Protein AF-0000000083705632 (afdb_homodimer)

pLDDT: mean 79.36, std 23.38, range [22.52, 98.19]

Nearest PDB structures (foldseek):
  7q4l-assembly1_A  TM=7.064E-01  e=1.873E-02  Homo sapiens
  5ypw-assembly3_E  TM=5.728E-01  e=3.433E-02  Escherichia coli O157:H7
  2wve-assembly1_A  TM=4.384E-01  e=4.643E-01  Helicobacter pylori 26695
  2wvb-assembly1_B  TM=4.406E-01  e=1.084E+00  Helicobacter pylori 26695
  2wvc-assembly1_B  TM=4.696E-01  e=1.560E+00  Helicobacter pylori 26695

Organism: NCBI:txid97028

Foldseek 3Di:
DVVVVVVQLFWKKKWKKWQAAQLADQVLVQVVLCVPQVFHWGKAWDHDDPPDGITMIMIIHRHVVSVVSSVCVCPPPFKFKAFPVLGTMDTDDIDTRPNPVCVVVDVPPPPDDPVPPDPPPSVNSDIDMDGPPDPSRVSNVVNNVVVVVVVVVVVVVVVVVVVVVD/DVVVVVVQLFWKKKWKKWQAAQLADQVLVQVVLCVVQVFHWGKAWDHDDPPDGITMMMIIHRHVVSVVSSVCVCPPPFKFKAFPVLGTMDTDDIDTRPNPVCVVCDVPPPDDDPVPPDPPPSVNSDIDMDGPPDPSRVSNVVNNVVVVVVVVVVVVVVVVVVVVVD

Solvent-accessible surface area (backbone atoms only — not comparable to full-atom values): 17890 Å² total; per-residue (Å²): 118,78,64,56,67,60,50,66,48,53,39,26,26,37,37,32,33,32,52,32,63,73,76,43,36,22,68,58,52,32,51,52,46,27,73,75,68,69,44,81,53,48,43,43,30,47,86,59,58,89,67,45,80,38,21,42,32,38,37,38,28,72,37,68,67,53,45,50,54,50,47,49,60,68,63,31,89,58,40,42,48,20,40,75,86,46,46,30,62,37,83,72,46,76,42,74,49,39,65,62,47,52,42,20,46,32,45,32,52,59,63,82,74,67,81,68,52,87,71,69,82,58,77,64,61,42,70,44,79,34,40,63,92,40,70,65,27,53,53,22,49,54,52,42,51,52,47,51,53,49,52,52,51,50,44,52,50,33,49,50,50,52,62,73,73,105,118,76,62,58,66,59,49,66,49,52,37,28,26,36,36,33,32,31,49,30,62,72,74,43,37,21,68,58,51,32,51,52,46,26,74,75,69,68,44,83,52,47,44,40,31,47,86,58,58,88,67,45,80,39,20,40,32,37,37,38,27,71,36,68,67,52,45,50,54,49,48,51,61,69,64,30,87,57,39,42,48,20,38,76,87,46,47,30,60,37,83,72,47,78,43,73,47,38,64,62,46,51,42,20,46,32,44,33,52,58,64,84,74,69,82,69,53,87,70,67,83,60,79,64,61,42,70,44,78,33,42,62,92,39,71,67,26,52,53,22,49,53,51,42,51,54,47,51,52,48,52,51,52,50,44,52,51,35,50,52,50,54,61,71,74,106

Structure (mmCIF, N/CA/C/O backbone):
data_AF-0000000083705632-model_v1
#
loop_
_entity.id
_entity.type
_entity.pdbx_description
1 polymer 'SAWADEE domain-containing protein'
#
loop_
_atom_site.group_PDB
_atom_site.id
_atom_site.type_symbol
_atom_site.label_atom_id
_atom_site.label_alt_id
_atom_site.label_comp_id
_atom_site.label_asym_id
_atom_site.label_entity_id
_atom_site.label_seq_id
_atom_site.pdbx_PDB_ins_code
_atom_site.Cartn_x
_atom_site.Cartn_y
_atom_site.Cartn_z
_atom_site.occupancy
_atom_site.B_iso_or_equiv
_atom_site.auth_seq_id
_atom_site.auth_comp_id
_atom_site.auth_asym_id
_atom_site.auth_atom_id
_atom_site.pdbx_PDB_model_num
ATOM 1 N N . MET A 1 1 ? 22.531 -11.188 25.141 1 22.52 1 MET A N 1
ATOM 2 C CA . MET A 1 1 ? 21.078 -11.211 25.125 1 22.52 1 MET A CA 1
ATOM 3 C C . MET A 1 1 ? 20.516 -9.969 24.453 1 22.52 1 MET A C 1
ATOM 5 O O . MET A 1 1 ? 19.453 -10.016 23.828 1 22.52 1 MET A O 1
ATOM 9 N N . GLU A 1 2 ? 20.984 -8.789 24.781 1 29.16 2 GLU A N 1
ATOM 10 C CA . GLU A 1 2 ? 20.75 -7.445 24.25 1 29.16 2 GLU A CA 1
ATOM 11 C C . GLU A 1 2 ? 21.047 -7.371 22.766 1 29.16 2 GLU A C 1
ATOM 13 O O . GLU A 1 2 ? 20.391 -6.6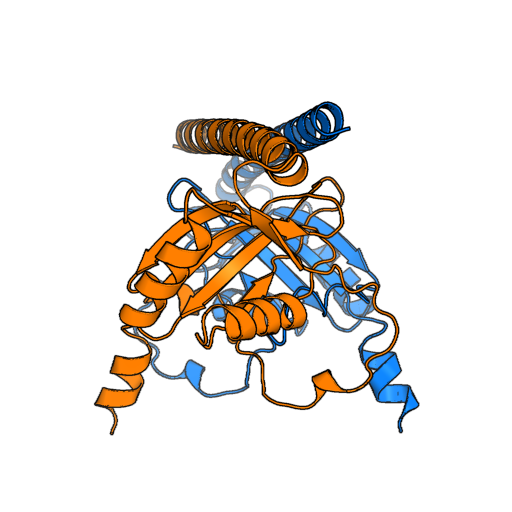21 22.031 1 29.16 2 GLU A O 1
ATOM 18 N N . ASP A 1 3 ? 22.078 -7.965 22.281 1 32.78 3 ASP A N 1
ATOM 19 C CA . ASP A 1 3 ? 22.719 -8.062 20.969 1 32.78 3 ASP A CA 1
ATOM 20 C C . ASP A 1 3 ? 21.828 -8.812 19.984 1 32.78 3 ASP A C 1
ATOM 22 O O . ASP A 1 3 ? 21.844 -8.516 18.781 1 32.78 3 ASP A O 1
ATOM 26 N N . MET A 1 4 ? 21.219 -9.945 20.375 1 30.48 4 MET A N 1
ATOM 27 C CA . MET A 1 4 ? 20.375 -10.812 19.562 1 30.48 4 MET A CA 1
ATOM 28 C C . MET A 1 4 ? 19.078 -10.102 19.156 1 30.48 4 MET A C 1
ATOM 30 O O . MET A 1 4 ? 18.469 -10.445 18.141 1 30.48 4 MET A O 1
ATOM 34 N N . GLU A 1 5 ? 18.375 -9.391 19.953 1 35.75 5 GLU A N 1
ATOM 35 C CA . GLU A 1 5 ? 17.172 -8.602 19.719 1 35.75 5 GLU A CA 1
ATOM 36 C C . GLU A 1 5 ? 17.406 -7.531 18.656 1 35.75 5 GLU A C 1
ATOM 38 O O . GLU A 1 5 ? 16.484 -7.164 17.922 1 35.75 5 GLU A O 1
ATOM 43 N N . LEU A 1 6 ? 18.547 -6.895 18.641 1 36.84 6 LEU A N 1
ATOM 44 C CA . LEU A 1 6 ? 19.188 -5.949 17.719 1 36.84 6 LEU A CA 1
ATOM 45 C C . LEU A 1 6 ? 19.484 -6.613 16.391 1 36.84 6 LEU A C 1
ATOM 47 O O . LEU A 1 6 ? 19.438 -5.965 15.336 1 36.84 6 LEU A O 1
ATOM 51 N N . GLU A 1 7 ? 20.031 -7.84 16.359 1 38.12 7 GLU A N 1
ATOM 52 C CA . GLU A 1 7 ? 20.375 -8.766 15.273 1 38.12 7 GLU A CA 1
ATOM 53 C C . GLU A 1 7 ? 19.141 -9.164 14.477 1 38.12 7 GLU A C 1
ATOM 55 O O . GLU A 1 7 ? 19.234 -9.453 13.281 1 38.12 7 GLU A O 1
ATOM 60 N N . GLY A 1 8 ? 18.047 -9.602 15.062 1 38.91 8 GLY A N 1
ATOM 61 C CA . GLY A 1 8 ? 16.766 -10.055 14.562 1 38.91 8 GLY A CA 1
ATOM 62 C C . GLY A 1 8 ? 16.094 -9.055 13.633 1 38.91 8 GLY A C 1
ATOM 63 O O . GLY A 1 8 ? 15.148 -9.398 12.922 1 38.91 8 GLY A O 1
ATOM 64 N N . LYS A 1 9 ? 16.234 -7.695 14.039 1 47.22 9 LYS A N 1
ATOM 65 C CA . LYS A 1 9 ? 15.852 -6.523 13.25 1 47.22 9 LYS A CA 1
ATOM 66 C C . LYS A 1 9 ? 16.625 -6.473 11.938 1 47.22 9 LYS A C 1
ATOM 68 O O . LYS A 1 9 ? 16.172 -5.887 10.953 1 47.22 9 LYS A O 1
ATOM 73 N N . ARG A 1 10 ? 18 -6.961 11.977 1 49.84 10 ARG A N 1
ATOM 74 C CA . ARG A 1 10 ? 19.016 -6.773 10.953 1 49.84 10 ARG A CA 1
ATOM 75 C C . ARG A 1 10 ? 18.734 -7.621 9.719 1 49.84 10 ARG A C 1
ATOM 77 O O . ARG A 1 10 ? 19.266 -7.363 8.641 1 49.84 10 ARG A O 1
ATOM 84 N N . ASN A 1 11 ? 17.922 -8.836 9.891 1 61.81 11 ASN A N 1
ATOM 85 C CA . ASN A 1 11 ? 17.953 -9.602 8.648 1 61.81 11 ASN A CA 1
ATOM 86 C C . ASN A 1 11 ? 16.562 -9.805 8.07 1 61.81 11 ASN A C 1
ATOM 88 O O . ASN A 1 11 ? 16.234 -10.875 7.559 1 61.81 11 ASN A O 1
ATOM 92 N N . VAL A 1 12 ? 15.68 -8.773 8.344 1 74.38 12 VAL A N 1
ATOM 93 C CA . VAL A 1 12 ? 14.352 -8.945 7.762 1 74.38 12 VAL A CA 1
ATOM 94 C C . VAL A 1 12 ? 14.398 -8.641 6.27 1 74.38 12 VAL A C 1
ATOM 96 O O . VAL A 1 12 ? 15.07 -7.691 5.848 1 74.38 12 VAL A O 1
ATOM 99 N N . CYS A 1 13 ? 13.875 -9.625 5.527 1 83.81 13 CYS A N 1
ATOM 100 C CA . CYS A 1 13 ? 13.734 -9.469 4.082 1 83.81 13 CYS A CA 1
ATOM 101 C C . CYS A 1 13 ? 12.281 -9.242 3.695 1 83.81 13 CYS A C 1
ATOM 103 O O . CYS A 1 13 ? 11.367 -9.664 4.414 1 83.81 13 CYS A O 1
ATOM 105 N N . MET A 1 14 ? 12.164 -8.508 2.635 1 88.19 14 MET A N 1
ATOM 106 C CA . MET A 1 14 ? 10.812 -8.227 2.168 1 88.19 14 MET A CA 1
ATOM 107 C C . MET A 1 14 ? 10.703 -8.422 0.66 1 88.19 14 MET A C 1
ATOM 109 O O . MET A 1 14 ? 11.602 -8.031 -0.088 1 88.19 14 MET A O 1
ATOM 113 N N . ILE A 1 15 ? 9.656 -9.078 0.228 1 92.94 15 ILE A N 1
ATOM 114 C CA . ILE A 1 15 ? 9.281 -9.141 -1.181 1 92.94 15 ILE A CA 1
ATOM 115 C C . ILE A 1 15 ? 7.98 -8.375 -1.409 1 92.94 15 ILE A C 1
ATOM 117 O O . ILE A 1 15 ? 6.945 -8.711 -0.826 1 92.94 15 ILE A O 1
ATOM 121 N N . LEU A 1 16 ? 8.094 -7.363 -2.188 1 93.06 16 LEU A N 1
ATOM 122 C CA . LEU A 1 16 ? 6.883 -6.648 -2.584 1 93.06 16 LEU A CA 1
ATOM 123 C C . LEU A 1 16 ? 6.207 -7.336 -3.766 1 93.06 16 LEU A C 1
ATOM 125 O O . LEU A 1 16 ? 6.848 -7.609 -4.781 1 93.06 16 LEU A O 1
ATOM 129 N N . ILE A 1 17 ? 4.949 -7.625 -3.557 1 95.31 17 ILE A N 1
ATOM 130 C CA . ILE A 1 17 ? 4.16 -8.312 -4.578 1 95.31 17 ILE A CA 1
ATOM 131 C C . ILE A 1 17 ? 3.066 -7.383 -5.094 1 95.31 17 ILE A C 1
ATOM 133 O O . ILE A 1 17 ? 2.463 -6.633 -4.32 1 95.31 17 ILE A O 1
ATOM 137 N N . GLY A 1 18 ? 2.844 -7.445 -6.355 1 95.38 18 GLY A N 1
ATOM 138 C CA . GLY A 1 18 ? 1.781 -6.68 -6.988 1 95.38 18 GLY A CA 1
ATOM 139 C C . GLY A 1 18 ? 0.735 -7.551 -7.656 1 95.38 18 GLY A C 1
ATOM 140 O O . GLY A 1 18 ? 0.855 -8.773 -7.668 1 95.38 18 GLY A O 1
ATOM 141 N N . ASN A 1 19 ? -0.298 -6.883 -8.078 1 96.56 19 ASN A N 1
ATOM 142 C CA . ASN A 1 19 ? -1.379 -7.465 -8.859 1 96.56 19 ASN A CA 1
ATOM 143 C C . ASN A 1 19 ? -2.184 -8.477 -8.047 1 96.56 19 ASN A C 1
ATOM 145 O O . ASN A 1 19 ? -2.621 -9.5 -8.578 1 96.56 19 ASN A O 1
ATOM 149 N N . LEU A 1 20 ? -2.348 -8.227 -6.848 1 93.81 20 LEU A N 1
ATOM 150 C CA . LEU A 1 20 ? -3.135 -9.078 -5.969 1 93.81 20 LEU A CA 1
ATOM 151 C C . LEU A 1 20 ? -4.621 -8.75 -6.078 1 93.81 20 LEU A C 1
ATOM 153 O O . LEU A 1 20 ? -4.992 -7.586 -6.211 1 93.81 20 LEU A O 1
ATOM 157 N N . ASP A 1 21 ? -5.359 -9.812 -5.961 1 91.06 21 ASP A N 1
ATOM 158 C CA . ASP A 1 21 ? -6.789 -9.562 -5.82 1 91.06 21 ASP A CA 1
ATOM 159 C C . ASP A 1 21 ? -7.082 -8.742 -4.574 1 91.06 21 ASP A C 1
ATOM 161 O O . ASP A 1 21 ? -6.512 -8.984 -3.51 1 91.06 21 ASP A O 1
ATOM 165 N N . LYS A 1 22 ? -8 -7.844 -4.691 1 85.38 22 LYS A N 1
ATOM 166 C CA . LYS A 1 22 ? -8.32 -6.934 -3.596 1 85.38 22 LYS A CA 1
ATOM 167 C C . LYS A 1 22 ? -8.961 -7.684 -2.428 1 85.38 22 LYS A C 1
ATOM 169 O O . LYS A 1 22 ? -8.914 -7.223 -1.286 1 85.38 22 LYS A O 1
ATOM 174 N N . GLU A 1 23 ? -9.531 -8.836 -2.691 1 80.75 23 GLU A N 1
ATOM 175 C CA . GLU A 1 23 ? -10.258 -9.594 -1.678 1 80.75 23 GLU A CA 1
ATOM 176 C C . GLU A 1 23 ? -9.359 -10.633 -1.017 1 80.75 23 GLU A C 1
ATOM 178 O O . GLU A 1 23 ? -9.789 -11.352 -0.116 1 80.75 23 GLU A O 1
ATOM 183 N N . LEU A 1 24 ? -8.133 -10.688 -1.479 1 86.81 24 LEU A N 1
ATOM 184 C CA . LEU A 1 24 ? -7.227 -11.68 -0.917 1 86.81 24 LEU A CA 1
ATOM 185 C C . LEU A 1 24 ? -6.969 -11.406 0.562 1 86.81 24 LEU A C 1
ATOM 187 O O . LEU A 1 24 ? -6.703 -10.266 0.949 1 86.81 24 LEU A O 1
ATOM 191 N N . CYS A 1 25 ? -7.027 -12.398 1.306 1 83.5 25 CYS A N 1
ATOM 192 C CA . CYS A 1 25 ? -6.719 -12.297 2.727 1 83.5 25 CYS A CA 1
ATOM 193 C C . CYS A 1 25 ? -5.277 -12.711 3.004 1 83.5 25 CYS A C 1
ATOM 195 O O . CYS A 1 25 ? -4.785 -13.68 2.42 1 83.5 25 CYS A O 1
ATOM 197 N N . SER A 1 26 ? -4.695 -12.109 3.98 1 85.5 26 SER A N 1
ATOM 198 C CA . SER A 1 26 ? -3.311 -12.406 4.344 1 85.5 26 SER A CA 1
ATOM 199 C C . SER A 1 26 ? -3.162 -13.852 4.82 1 85.5 26 SER A C 1
ATOM 201 O O . SER A 1 26 ? -2.176 -14.516 4.496 1 85.5 26 SER A O 1
ATOM 203 N N . SER A 1 27 ? -4.148 -14.281 5.598 1 83.94 27 SER A N 1
ATOM 204 C CA . SER A 1 27 ? -4.07 -15.641 6.129 1 83.94 27 SER A CA 1
ATOM 205 C C . SER A 1 27 ? -4.047 -16.672 5.004 1 83.94 27 SER A C 1
ATOM 207 O O . SER A 1 27 ? -3.311 -17.656 5.074 1 83.94 27 SER A O 1
ATOM 209 N N . THR A 1 28 ? -4.84 -16.422 3.99 1 87.62 28 THR A N 1
ATOM 210 C CA . THR A 1 28 ? -4.863 -17.312 2.834 1 87.62 28 THR A CA 1
ATOM 211 C C . THR A 1 28 ? -3.506 -17.344 2.143 1 87.62 28 THR A C 1
ATOM 213 O O . THR A 1 28 ? -3.012 -18.406 1.774 1 87.62 28 THR A O 1
ATOM 216 N N . ALA A 1 29 ? -2.932 -16.234 1.965 1 91.81 29 ALA A N 1
ATOM 217 C CA . ALA A 1 29 ? -1.623 -16.141 1.325 1 91.81 29 ALA A CA 1
ATOM 218 C C . ALA A 1 29 ? -0.555 -16.859 2.143 1 91.81 29 ALA A C 1
ATOM 220 O O . ALA A 1 29 ? 0.263 -17.594 1.592 1 91.81 29 ALA A O 1
ATOM 221 N N . VAL A 1 30 ? -0.6 -16.609 3.424 1 90.44 30 VAL A N 1
ATOM 222 C CA . VAL A 1 30 ? 0.377 -17.234 4.316 1 90.44 30 VAL A CA 1
ATOM 223 C C . VAL A 1 30 ? 0.274 -18.75 4.23 1 90.44 30 VAL A C 1
ATOM 225 O O . VAL A 1 30 ? 1.283 -19.438 4.051 1 90.44 30 VAL A O 1
ATOM 228 N N . GLU A 1 31 ? -0.886 -19.234 4.352 1 91.19 31 GLU A N 1
ATOM 229 C CA . GLU A 1 31 ? -1.109 -20.672 4.305 1 91.19 31 GLU A CA 1
ATOM 230 C C . GLU A 1 31 ? -0.667 -21.266 2.965 1 91.19 31 GLU A C 1
ATOM 232 O O . GLU A 1 31 ? -0.01 -22.312 2.922 1 91.19 31 GLU A O 1
ATOM 237 N N . PHE A 1 32 ? -1.021 -20.641 1.949 1 94.75 32 PHE A N 1
ATOM 238 C CA . PHE A 1 32 ? -0.684 -21.109 0.607 1 94.75 32 PHE A CA 1
ATOM 239 C C . PHE A 1 32 ? 0.827 -21.203 0.436 1 94.75 32 PHE A C 1
ATOM 241 O O . PHE A 1 32 ? 1.331 -22.219 -0.051 1 94.75 32 PHE A O 1
ATOM 248 N N . LEU A 1 33 ? 1.523 -20.156 0.78 1 96.19 33 LEU A N 1
ATOM 249 C CA . LEU A 1 33 ? 2.975 -20.125 0.639 1 96.19 33 LEU A CA 1
ATOM 250 C C . LEU A 1 33 ? 3.627 -21.188 1.509 1 96.19 33 LEU A C 1
ATOM 252 O O . LEU A 1 33 ? 4.551 -21.875 1.068 1 96.19 33 LEU A O 1
ATOM 256 N N . CYS A 1 34 ? 3.146 -21.312 2.689 1 95.5 34 CYS A N 1
ATOM 257 C CA . CYS A 1 34 ? 3.697 -22.328 3.588 1 95.5 34 CYS A CA 1
ATOM 258 C C . CYS A 1 34 ? 3.49 -23.719 3.027 1 95.5 34 CYS A C 1
ATOM 260 O O . CYS A 1 34 ? 4.402 -24.547 3.057 1 95.5 34 CYS A O 1
ATOM 262 N N . GLN A 1 35 ? 2.334 -23.969 2.543 1 95.38 35 GLN A N 1
ATOM 263 C CA . GLN A 1 35 ? 1.99 -25.281 2.002 1 95.38 35 GLN A CA 1
ATOM 264 C C . GLN A 1 35 ? 2.896 -25.641 0.828 1 95.38 35 GLN A C 1
ATOM 266 O O . GLN A 1 35 ? 3.295 -26.797 0.68 1 95.38 35 GLN A O 1
ATOM 271 N N . HIS A 1 36 ? 3.283 -24.734 0.027 1 96.19 36 HIS A N 1
ATOM 272 C CA . HIS A 1 36 ? 3.951 -25.031 -1.233 1 96.19 36 HIS A CA 1
ATOM 273 C C . HIS A 1 36 ? 5.461 -24.859 -1.114 1 96.19 36 HIS A C 1
ATOM 275 O O . HIS A 1 36 ? 6.215 -25.375 -1.949 1 96.19 36 HIS A O 1
ATOM 281 N N . THR A 1 37 ? 5.914 -24.078 -0.149 1 96.75 37 THR A N 1
ATOM 282 C CA . THR A 1 37 ? 7.348 -23.812 -0.099 1 96.75 37 THR A CA 1
ATOM 283 C C . THR A 1 37 ? 7.926 -24.219 1.254 1 96.75 37 THR A C 1
ATOM 285 O O . THR A 1 37 ? 9.148 -24.234 1.432 1 96.75 37 THR A O 1
ATOM 288 N N . LEU A 1 38 ? 7.07 -24.375 2.295 1 95.06 38 LEU A N 1
ATOM 289 C CA . LEU A 1 38 ? 7.434 -24.688 3.674 1 95.06 38 LEU A CA 1
ATOM 290 C C . LEU A 1 38 ? 8.133 -23.5 4.332 1 95.06 38 LEU A C 1
ATOM 292 O O . LEU A 1 38 ? 8.812 -23.672 5.348 1 95.06 38 LEU A O 1
ATOM 296 N N . VAL A 1 39 ? 8.047 -22.391 3.693 1 95 39 VAL A N 1
ATOM 297 C CA . VAL A 1 39 ? 8.594 -21.156 4.25 1 95 39 VAL A CA 1
ATOM 298 C C . VAL A 1 39 ? 7.547 -20.469 5.117 1 95 39 VAL A C 1
ATOM 300 O O . VAL A 1 39 ? 6.402 -20.297 4.695 1 95 39 VAL A O 1
ATOM 303 N N . LYS A 1 40 ? 7.918 -20.203 6.297 1 89.44 40 LYS A N 1
ATOM 304 C CA . LYS A 1 40 ? 7.066 -19.391 7.164 1 89.44 40 LYS A CA 1
ATOM 305 C C . LYS A 1 40 ? 7.289 -17.891 6.914 1 89.44 40 LYS A C 1
ATOM 307 O O . LYS A 1 40 ? 8.398 -17.391 7.09 1 89.44 40 LYS A O 1
ATOM 312 N N . ALA A 1 41 ? 6.273 -17.281 6.441 1 88.31 41 ALA A N 1
ATOM 313 C CA . ALA A 1 41 ? 6.355 -15.859 6.117 1 88.31 41 ALA A CA 1
ATOM 314 C C . ALA A 1 41 ? 5.16 -15.094 6.672 1 88.31 41 ALA A C 1
ATOM 316 O O . ALA A 1 41 ? 4.129 -15.688 6.996 1 88.31 41 ALA A O 1
ATOM 317 N N . SER A 1 42 ? 5.355 -13.859 6.895 1 84.56 42 SER A N 1
ATOM 318 C CA . SER A 1 42 ? 4.246 -12.938 7.129 1 84.56 42 SER A CA 1
ATOM 319 C C . SER A 1 42 ? 3.861 -12.195 5.852 1 84.56 42 SER A C 1
ATOM 321 O O . SER A 1 42 ? 4.73 -11.805 5.07 1 84.56 42 SER A O 1
ATOM 323 N N . VAL A 1 43 ? 2.584 -12.109 5.676 1 86.88 43 VAL A N 1
ATOM 324 C CA . VAL A 1 43 ? 2.107 -11.43 4.477 1 86.88 43 VAL A CA 1
ATOM 325 C C . VAL A 1 43 ? 1.231 -10.242 4.871 1 86.88 43 VAL A C 1
ATOM 327 O O . VAL A 1 43 ? 0.324 -10.383 5.695 1 86.88 43 VAL A O 1
ATOM 330 N N . PHE A 1 44 ? 1.55 -9.094 4.227 1 83.5 44 PHE A N 1
ATOM 331 C CA . PHE A 1 44 ? 0.764 -7.875 4.406 1 83.5 44 PHE A CA 1
ATOM 332 C C . PHE A 1 44 ? 0.113 -7.453 3.094 1 83.5 44 PHE A C 1
ATOM 334 O O . PHE A 1 44 ? 0.804 -7.211 2.102 1 83.5 44 PHE A O 1
ATOM 341 N N . ILE A 1 45 ? -1.167 -7.445 3.188 1 87.25 45 ILE A N 1
ATOM 342 C CA . ILE A 1 45 ? -1.896 -6.941 2.029 1 87.25 45 ILE A CA 1
ATOM 343 C C . ILE A 1 45 ? -2.285 -5.484 2.258 1 87.25 45 ILE A C 1
ATOM 345 O O . ILE A 1 45 ? -2.914 -5.152 3.268 1 87.25 45 ILE A O 1
ATOM 349 N N . PHE A 1 46 ? -1.952 -4.656 1.338 1 85 46 PHE A N 1
ATOM 350 C CA . PHE A 1 46 ? -2.184 -3.227 1.514 1 85 46 PHE A CA 1
ATOM 351 C C . PHE A 1 46 ? -3.617 -2.861 1.146 1 85 46 PHE A C 1
ATOM 353 O O . PHE A 1 46 ? -4.172 -3.389 0.179 1 85 46 PHE A O 1
ATOM 360 N N . PRO A 1 47 ? -4.164 -1.954 1.918 1 82.88 47 PRO A N 1
ATOM 361 C CA . PRO A 1 47 ? -5.465 -1.431 1.497 1 82.88 47 PRO A CA 1
ATOM 362 C C . PRO A 1 47 ? -5.422 -0.775 0.118 1 82.88 47 PRO A C 1
ATOM 364 O O . PRO A 1 47 ? -4.422 -0.141 -0.235 1 82.88 47 PRO A O 1
ATOM 367 N N . SER A 1 48 ? -6.473 -1.042 -0.604 1 83.12 48 SER A N 1
ATOM 368 C CA . SER A 1 48 ? -6.562 -0.486 -1.951 1 83.12 48 SER A CA 1
ATOM 369 C C . SER A 1 48 ? -7.66 0.57 -2.043 1 83.12 48 SER A C 1
ATOM 371 O O . SER A 1 48 ? -8.609 0.553 -1.259 1 83.12 48 SER A O 1
ATOM 373 N N . LEU A 1 49 ? -7.406 1.462 -2.977 1 87.75 49 LEU A N 1
ATOM 374 C CA . LEU A 1 49 ? -8.453 2.436 -3.281 1 87.75 49 LEU A CA 1
ATOM 375 C C . LEU A 1 49 ? -9.609 1.777 -4.023 1 87.75 49 LEU A C 1
ATOM 377 O O . LEU A 1 49 ? -9.43 0.746 -4.676 1 87.75 49 LEU A O 1
ATOM 381 N N . SER A 1 50 ? -10.727 2.396 -3.904 1 85.62 50 SER A N 1
ATOM 382 C CA . SER A 1 50 ? -11.914 1.892 -4.594 1 85.62 50 SER A CA 1
ATOM 383 C C . SER A 1 50 ? -11.703 1.86 -6.105 1 85.62 50 SER A C 1
ATOM 385 O O . SER A 1 50 ? -12.234 0.988 -6.793 1 85.62 50 SER A O 1
ATOM 387 N N . SER A 1 51 ? -10.867 2.822 -6.621 1 87.06 51 SER A N 1
ATOM 388 C CA . SER A 1 51 ? -10.648 2.926 -8.062 1 87.06 51 SER A CA 1
ATOM 389 C C . SER A 1 51 ? -9.617 1.913 -8.539 1 87.06 51 SER A C 1
ATOM 391 O O . SER A 1 51 ? -9.445 1.712 -9.742 1 87.06 51 SER A O 1
ATOM 393 N N . GLU A 1 52 ? -8.945 1.312 -7.621 1 91.12 52 GLU A N 1
ATOM 394 C CA . GLU A 1 52 ? -7.906 0.359 -7.996 1 91.12 52 GLU A CA 1
ATOM 395 C C . GLU A 1 52 ? -8.492 -1.024 -8.266 1 91.12 52 GLU A C 1
ATOM 397 O O . GLU A 1 52 ? -9.477 -1.419 -7.633 1 91.12 52 GLU A O 1
ATOM 402 N N . THR A 1 53 ? -7.875 -1.752 -9.211 1 88 53 THR A N 1
ATOM 403 C CA . THR A 1 53 ? -8.398 -3.053 -9.609 1 88 53 THR A CA 1
ATOM 404 C C . THR A 1 53 ? -7.633 -4.18 -8.922 1 88 53 THR A C 1
ATOM 406 O O . THR A 1 53 ? -8.078 -5.328 -8.914 1 88 53 THR A O 1
ATOM 409 N N . PHE A 1 54 ? -6.598 -3.904 -8.414 1 92.25 54 PHE A N 1
ATOM 410 C CA . PHE A 1 54 ? -5.75 -4.836 -7.672 1 92.25 54 PHE A CA 1
ATOM 411 C C . PHE A 1 54 ? -5.082 -4.137 -6.492 1 92.25 54 PHE A C 1
ATOM 413 O O . PHE A 1 54 ? -5.219 -2.926 -6.324 1 92.25 54 PHE A O 1
ATOM 420 N N . THR A 1 55 ? -4.43 -4.875 -5.684 1 91.06 55 THR A N 1
ATOM 421 C CA . THR A 1 55 ? -3.648 -4.285 -4.602 1 91.06 55 THR A CA 1
ATOM 422 C C . THR A 1 55 ? -2.248 -4.887 -4.551 1 91.06 55 THR A C 1
ATOM 424 O O . THR A 1 55 ? -1.904 -5.742 -5.371 1 91.06 55 THR A O 1
ATOM 427 N N . ARG A 1 56 ? -1.443 -4.32 -3.668 1 92 56 ARG A N 1
ATOM 428 C CA . ARG A 1 56 ? -0.085 -4.797 -3.43 1 92 56 ARG A CA 1
ATOM 429 C C . ARG A 1 56 ? 0.044 -5.406 -2.037 1 92 56 ARG A C 1
ATOM 431 O O . ARG A 1 56 ? -0.837 -5.23 -1.193 1 92 56 ARG A O 1
ATOM 438 N N . GLY A 1 57 ? 1.037 -6.137 -1.899 1 89.44 57 GLY A N 1
ATOM 439 C CA . GLY A 1 57 ? 1.37 -6.688 -0.595 1 89.44 57 GLY A CA 1
ATOM 440 C C . GLY A 1 57 ? 2.861 -6.879 -0.39 1 89.44 57 GLY A C 1
ATOM 441 O O . GLY A 1 57 ? 3.656 -6.598 -1.29 1 89.44 57 GLY A O 1
ATOM 442 N N . ALA A 1 58 ? 3.15 -7.191 0.799 1 88.69 58 ALA A N 1
ATOM 443 C CA . ALA A 1 58 ? 4.531 -7.477 1.186 1 88.69 58 ALA A CA 1
ATOM 444 C C . ALA A 1 58 ? 4.629 -8.82 1.898 1 88.69 58 ALA A C 1
ATOM 446 O O . ALA A 1 58 ? 3.807 -9.141 2.758 1 88.69 58 ALA A O 1
ATOM 447 N N . ILE A 1 59 ? 5.582 -9.539 1.505 1 90.62 59 ILE A N 1
ATOM 448 C CA . ILE A 1 59 ? 5.934 -10.773 2.191 1 90.62 59 ILE A CA 1
ATOM 449 C C . ILE A 1 59 ? 7.203 -10.562 3.018 1 90.62 59 ILE A C 1
ATOM 451 O O . ILE A 1 59 ? 8.25 -10.211 2.475 1 90.62 59 ILE A O 1
ATOM 455 N N . MET A 1 60 ? 7.043 -10.758 4.27 1 86.69 60 MET A N 1
ATOM 456 C CA . MET A 1 60 ? 8.172 -10.578 5.172 1 86.69 60 MET A CA 1
ATOM 457 C C . MET A 1 60 ? 8.797 -11.922 5.539 1 86.69 60 MET A C 1
ATOM 459 O O . MET A 1 60 ? 8.086 -12.859 5.91 1 86.69 60 MET A O 1
ATOM 463 N N . LEU A 1 61 ? 10.094 -11.883 5.43 1 86.5 61 LEU A N 1
ATOM 464 C CA . LEU A 1 61 ? 10.859 -13.094 5.719 1 86.5 61 LEU A CA 1
ATOM 465 C C . LEU A 1 61 ? 11.977 -12.797 6.723 1 86.5 61 LEU A C 1
ATOM 467 O O . LEU A 1 61 ? 12.43 -11.656 6.836 1 86.5 61 LEU A O 1
ATOM 471 N N . HIS A 1 62 ? 12.422 -13.844 7.414 1 82.31 62 HIS A N 1
ATOM 472 C CA . HIS A 1 62 ? 13.352 -13.609 8.516 1 82.31 62 HIS A CA 1
ATOM 473 C C . HIS A 1 62 ? 14.773 -14.039 8.141 1 82.31 62 HIS A C 1
ATOM 475 O O . HIS A 1 62 ? 15.727 -13.703 8.844 1 82.31 62 HIS A O 1
ATOM 481 N N . THR A 1 63 ? 14.914 -14.773 7.102 1 84.88 63 THR A N 1
ATOM 482 C CA . THR A 1 63 ? 16.25 -15.18 6.688 1 84.88 63 THR A CA 1
ATOM 483 C C . THR A 1 63 ? 16.438 -14.977 5.188 1 84.88 63 THR A C 1
ATOM 485 O O . THR A 1 63 ? 15.477 -15.039 4.422 1 84.88 63 THR A O 1
ATOM 488 N N . GLU A 1 64 ? 17.656 -14.781 4.836 1 87.38 64 GLU A N 1
ATOM 489 C CA . GLU A 1 64 ? 18 -14.664 3.422 1 87.38 64 GLU A CA 1
ATOM 490 C C . GLU A 1 64 ? 17.75 -15.977 2.688 1 87.38 64 GLU A C 1
ATOM 492 O O . GLU A 1 64 ? 17.406 -15.984 1.503 1 87.38 64 GLU A O 1
ATOM 497 N N . LYS A 1 65 ? 17.953 -17.016 3.396 1 91.38 65 LYS A N 1
ATOM 498 C CA . LYS A 1 65 ? 17.672 -18.328 2.801 1 91.38 65 LYS A CA 1
ATOM 499 C C . LYS A 1 65 ? 16.203 -18.453 2.393 1 91.38 65 LYS A C 1
ATOM 501 O O . LYS A 1 65 ? 15.898 -18.922 1.296 1 91.38 65 LYS A O 1
ATOM 506 N N . ASP A 1 66 ? 15.344 -18.062 3.297 1 92.81 66 ASP A N 1
ATOM 507 C CA . ASP A 1 66 ? 13.922 -18.078 2.982 1 92.81 66 ASP A CA 1
ATOM 508 C C . ASP A 1 66 ? 13.602 -17.141 1.827 1 92.81 66 ASP A C 1
ATOM 510 O O . ASP A 1 66 ? 12.734 -17.422 1.002 1 92.81 66 ASP A O 1
ATOM 514 N N . LEU A 1 67 ? 14.273 -16.031 1.851 1 93.5 67 LEU A N 1
ATOM 515 C CA . LEU A 1 67 ? 14.094 -15.086 0.759 1 93.5 67 LEU A CA 1
ATOM 516 C C . LEU A 1 67 ? 14.43 -15.727 -0.582 1 93.5 67 LEU A C 1
ATOM 518 O O . LEU A 1 67 ? 13.688 -15.578 -1.553 1 93.5 67 LEU A O 1
ATOM 522 N N . GLU A 1 68 ? 15.508 -16.359 -0.622 1 94.12 68 GLU A N 1
ATOM 523 C CA . GLU A 1 68 ? 15.93 -17.016 -1.853 1 94.12 68 GLU A CA 1
ATOM 524 C C . GLU A 1 68 ? 14.945 -18.109 -2.26 1 94.12 68 GLU A C 1
ATOM 526 O O . GLU A 1 68 ? 14.516 -18.172 -3.414 1 94.12 68 GLU A O 1
ATOM 531 N N . LYS A 1 69 ? 14.609 -18.938 -1.338 1 95.69 69 LYS A N 1
ATOM 532 C CA . LYS A 1 69 ? 13.688 -20.047 -1.608 1 95.69 69 LYS A CA 1
ATOM 533 C C . LYS A 1 69 ? 12.352 -19.531 -2.125 1 95.69 69 LYS A C 1
ATOM 535 O O . LYS A 1 69 ? 11.836 -20.016 -3.135 1 95.69 69 LYS A O 1
ATOM 540 N N . LEU A 1 70 ? 11.812 -18.594 -1.44 1 97 70 LEU A N 1
ATOM 541 C CA . LEU A 1 70 ? 10.523 -18.047 -1.847 1 97 70 LEU A CA 1
ATOM 542 C C . LEU A 1 70 ? 10.656 -17.266 -3.154 1 97 70 LEU A C 1
ATOM 544 O O . LEU A 1 70 ? 9.773 -17.344 -4.012 1 97 70 LEU A O 1
ATOM 548 N N . GLY A 1 71 ? 11.688 -16.531 -3.266 1 96.38 71 GLY A N 1
ATOM 549 C CA . GLY A 1 71 ? 11.938 -15.828 -4.512 1 96.38 71 GLY A CA 1
ATOM 550 C C . GLY A 1 71 ? 11.961 -16.75 -5.719 1 96.38 71 GLY A C 1
ATOM 551 O O . GLY A 1 71 ? 11.328 -16.453 -6.738 1 96.38 71 GLY A O 1
ATOM 552 N N . ASP A 1 72 ? 12.672 -17.812 -5.551 1 96.06 72 ASP A N 1
ATOM 553 C CA . ASP A 1 72 ? 12.742 -18.797 -6.629 1 96.06 72 ASP A CA 1
ATOM 554 C C . ASP A 1 72 ? 11.359 -19.359 -6.957 1 96.06 72 ASP A C 1
ATOM 556 O O . ASP A 1 72 ? 11.031 -19.562 -8.125 1 96.06 72 ASP A O 1
ATOM 560 N N . PHE A 1 73 ? 10.648 -19.656 -5.953 1 97.94 73 PHE A N 1
ATOM 561 C CA . PHE A 1 73 ? 9.305 -20.203 -6.137 1 97.94 73 PHE A CA 1
ATOM 562 C C . PHE A 1 73 ? 8.414 -19.203 -6.867 1 97.94 73 PHE A C 1
ATOM 564 O O . PHE A 1 73 ? 7.715 -19.562 -7.816 1 97.94 73 PHE A O 1
ATOM 571 N N . LEU A 1 74 ? 8.422 -17.922 -6.445 1 97.88 74 LEU A N 1
ATOM 572 C CA . LEU A 1 74 ? 7.539 -16.891 -6.969 1 97.88 74 LEU A CA 1
ATOM 573 C C . LEU A 1 74 ? 7.934 -16.516 -8.391 1 97.88 74 LEU A C 1
ATOM 575 O O . LEU A 1 74 ? 7.082 -16.109 -9.188 1 97.88 74 LEU A O 1
ATOM 579 N N . GLU A 1 75 ? 9.141 -16.656 -8.719 1 97.06 75 GLU A N 1
ATOM 580 C CA . GLU A 1 75 ? 9.625 -16.203 -10.016 1 97.06 75 GLU A CA 1
ATOM 581 C C . GLU A 1 75 ? 9.969 -17.375 -10.938 1 97.06 75 GLU A C 1
ATOM 583 O O . GLU A 1 75 ? 10.664 -17.203 -11.938 1 97.06 75 GLU A O 1
ATOM 588 N N . ASN A 1 76 ? 9.555 -18.5 -10.539 1 96.94 76 ASN A N 1
ATOM 589 C CA . ASN A 1 76 ? 9.758 -19.688 -11.375 1 96.94 76 ASN A CA 1
ATOM 590 C C . ASN A 1 76 ? 9.078 -19.531 -12.734 1 96.94 76 ASN A C 1
ATOM 592 O O . ASN A 1 76 ? 7.871 -19.266 -12.805 1 96.94 76 ASN A O 1
ATOM 596 N N . PRO A 1 77 ? 9.781 -19.672 -13.82 1 95.75 77 PRO A N 1
ATOM 597 C CA . PRO A 1 77 ? 9.203 -19.469 -15.148 1 95.75 77 PRO A CA 1
ATOM 598 C C . PRO A 1 77 ? 8.211 -20.562 -15.539 1 95.75 77 PRO A C 1
ATOM 600 O O . PRO A 1 77 ? 7.461 -20.391 -16.516 1 95.75 77 PRO A O 1
ATOM 603 N N . ASN A 1 78 ? 8.211 -21.656 -14.789 1 97.38 78 ASN A N 1
ATOM 604 C CA . ASN A 1 78 ? 7.387 -22.797 -15.172 1 97.38 78 ASN A CA 1
ATOM 605 C C . ASN A 1 78 ? 6.016 -22.734 -14.508 1 97.38 78 ASN A C 1
ATOM 607 O O . ASN A 1 78 ? 5.141 -23.562 -14.797 1 97.38 78 ASN A O 1
ATOM 611 N N . HIS A 1 79 ? 5.887 -21.812 -13.562 1 98.06 79 HIS A N 1
ATOM 612 C CA . HIS A 1 79 ? 4.566 -21.703 -12.953 1 98.06 79 HIS A CA 1
ATOM 613 C C . HIS A 1 79 ? 4.312 -20.297 -12.438 1 98.06 79 HIS A C 1
ATOM 615 O O . HIS A 1 79 ? 5.238 -19.484 -12.352 1 98.06 79 HIS A O 1
ATOM 621 N N . MET A 1 80 ? 3.09 -20.016 -12.172 1 98.19 80 MET A N 1
ATOM 622 C CA . MET A 1 80 ? 2.645 -18.75 -11.578 1 98.19 80 MET A CA 1
ATOM 623 C C . MET A 1 80 ? 1.578 -19 -10.516 1 98.19 80 MET A C 1
ATOM 625 O O . MET A 1 80 ? 0.825 -19.984 -10.602 1 98.19 80 MET A O 1
ATOM 629 N N . ILE A 1 81 ? 1.591 -18.172 -9.508 1 98.06 81 ILE A N 1
ATOM 630 C CA . ILE A 1 81 ? 0.487 -18.172 -8.555 1 98.06 81 ILE A CA 1
ATOM 631 C C . ILE A 1 81 ? -0.631 -17.266 -9.07 1 98.06 81 ILE A C 1
ATOM 633 O O . ILE A 1 81 ? -0.393 -16.094 -9.414 1 98.06 81 ILE A O 1
ATOM 637 N N . THR A 1 82 ? -1.875 -17.766 -9.141 1 97.19 82 THR A N 1
ATOM 638 C CA . THR A 1 82 ? -3.014 -16.969 -9.586 1 97.19 82 THR A CA 1
ATOM 639 C C . THR A 1 82 ? -4.164 -17.062 -8.586 1 97.19 82 THR A C 1
ATOM 641 O O . THR A 1 82 ? -4.25 -18.031 -7.82 1 97.19 82 THR A O 1
ATOM 644 N N . SER A 1 83 ? -4.938 -16.016 -8.523 1 93.56 83 SER A N 1
ATOM 645 C CA . SER A 1 83 ? -6.223 -16.094 -7.828 1 93.56 83 SER A CA 1
ATOM 646 C C . SER A 1 83 ? -7.227 -16.922 -8.625 1 93.56 83 SER A C 1
ATOM 648 O O . SER A 1 83 ? -6.93 -17.375 -9.727 1 93.56 83 SER A O 1
ATOM 650 N N . SER A 1 84 ? -8.391 -17.125 -8.031 1 87.44 84 SER A N 1
ATOM 651 C CA . SER A 1 84 ? -9.445 -17.875 -8.695 1 87.44 84 SER A CA 1
ATOM 652 C C . SER A 1 84 ? -9.922 -17.172 -9.961 1 87.44 84 SER A C 1
ATOM 654 O O . SER A 1 84 ? -10.422 -17.812 -10.883 1 87.44 84 SER A O 1
ATOM 656 N N . THR A 1 85 ? -9.727 -15.891 -10.039 1 84.44 85 THR A N 1
ATOM 657 C CA . THR A 1 85 ? -10.141 -15.133 -11.211 1 84.44 85 THR A CA 1
ATOM 658 C C . THR A 1 85 ? -9.031 -15.109 -12.258 1 84.44 85 THR A C 1
ATOM 660 O O . THR A 1 85 ? -9.203 -14.547 -13.344 1 84.44 85 THR A O 1
ATOM 663 N N . GLY A 1 86 ? -7.898 -15.703 -11.945 1 91.81 86 GLY A N 1
ATOM 664 C CA . GLY A 1 86 ? -6.82 -15.828 -12.914 1 91.81 86 GLY A CA 1
ATOM 665 C C . GLY A 1 86 ? -5.801 -14.711 -12.812 1 91.81 86 GLY A C 1
ATOM 666 O O . GLY A 1 86 ? -4.934 -14.57 -13.68 1 91.81 86 GLY A O 1
ATOM 667 N N . ARG A 1 87 ? -5.926 -13.859 -11.852 1 95.19 87 ARG A N 1
ATOM 668 C CA . ARG A 1 87 ? -4.973 -12.773 -11.656 1 95.19 87 ARG A CA 1
ATOM 669 C C . ARG A 1 87 ? -3.666 -13.281 -11.07 1 95.19 87 ARG A C 1
ATOM 671 O O . ARG A 1 87 ? -3.645 -13.805 -9.945 1 95.19 87 ARG A O 1
ATOM 678 N N . PRO A 1 88 ? -2.5 -13.086 -11.828 1 97.69 88 PRO A N 1
ATOM 679 C CA . PRO A 1 88 ? -1.236 -13.648 -11.344 1 97.69 88 PRO A CA 1
ATOM 680 C C . PRO A 1 88 ? -0.522 -12.719 -10.359 1 97.69 88 PRO A C 1
ATOM 682 O O . PRO A 1 88 ? -0.56 -11.5 -10.523 1 97.69 88 PRO A O 1
ATOM 685 N N . TRP A 1 89 ? 0.137 -13.289 -9.375 1 98.12 89 TRP A N 1
ATOM 686 C CA . TRP A 1 89 ? 1.064 -12.531 -8.539 1 98.12 89 TRP A CA 1
ATOM 687 C C . TRP A 1 89 ? 2.279 -12.086 -9.344 1 98.12 89 TRP A C 1
ATOM 689 O O . TRP A 1 89 ? 2.773 -12.828 -10.195 1 98.12 89 TRP A O 1
ATOM 699 N N . VAL A 1 90 ? 2.705 -10.938 -9.055 1 98.06 90 VAL A N 1
ATOM 700 C CA . VAL A 1 90 ? 3.91 -10.438 -9.711 1 98.06 90 VAL A CA 1
ATOM 701 C C . VAL A 1 90 ? 4.871 -9.883 -8.656 1 98.06 90 VAL A C 1
ATOM 703 O O . VAL A 1 90 ? 4.5 -9.008 -7.863 1 98.06 90 VAL A O 1
ATOM 706 N N . VAL A 1 91 ? 6.086 -10.375 -8.602 1 96.81 91 VAL A N 1
ATOM 707 C CA . VAL A 1 91 ? 7.117 -9.805 -7.742 1 96.81 91 VAL A CA 1
ATOM 708 C C . VAL A 1 91 ? 7.547 -8.445 -8.281 1 96.81 91 VAL A C 1
ATOM 710 O O . VAL A 1 91 ? 8 -8.344 -9.422 1 96.81 91 VAL A O 1
ATOM 713 N N . ILE A 1 92 ? 7.375 -7.469 -7.477 1 94.44 92 ILE A N 1
ATOM 714 C CA . ILE A 1 92 ? 7.684 -6.113 -7.91 1 94.44 92 ILE A CA 1
ATOM 715 C C . ILE A 1 92 ? 9.086 -5.73 -7.449 1 94.44 92 ILE A C 1
ATOM 717 O O . ILE A 1 92 ? 9.844 -5.105 -8.195 1 94.44 92 ILE A O 1
ATOM 721 N N . GLU A 1 93 ? 9.422 -6.039 -6.215 1 91.94 93 GLU A N 1
ATOM 722 C CA . GLU A 1 93 ? 10.703 -5.648 -5.645 1 91.94 93 GLU A CA 1
ATOM 723 C C . GLU A 1 93 ? 11.094 -6.559 -4.48 1 91.94 93 GLU A C 1
ATOM 725 O O . GLU A 1 93 ? 10.234 -6.969 -3.697 1 91.94 93 GLU A O 1
ATOM 730 N N . LYS A 1 94 ? 12.336 -6.871 -4.434 1 87.5 94 LYS A N 1
ATOM 731 C CA . LYS A 1 94 ? 12.922 -7.574 -3.295 1 87.5 94 LYS A CA 1
ATOM 732 C C . LYS A 1 94 ? 13.844 -6.66 -2.494 1 87.5 94 LYS A C 1
ATOM 734 O O . LYS A 1 94 ? 14.672 -5.953 -3.064 1 87.5 94 LYS A O 1
ATOM 739 N N . GLN A 1 95 ? 13.516 -6.656 -1.271 1 78.56 95 GLN A N 1
ATOM 740 C CA . GLN A 1 95 ? 14.32 -5.797 -0.404 1 78.56 95 GLN A CA 1
ATOM 741 C C . GLN A 1 95 ? 14.953 -6.598 0.729 1 78.56 95 GLN A C 1
ATOM 743 O O . GLN A 1 95 ? 14.297 -7.449 1.337 1 78.56 95 GLN A O 1
ATOM 748 N N . VAL A 1 96 ? 16.25 -6.352 0.842 1 65.56 96 VAL A N 1
ATOM 749 C CA . VAL A 1 96 ? 16.984 -7.004 1.921 1 65.56 96 VAL A CA 1
ATOM 750 C C . VAL A 1 96 ? 17.438 -5.961 2.943 1 65.56 96 VAL A C 1
ATOM 752 O O . VAL A 1 96 ? 17.875 -4.867 2.574 1 65.56 96 VAL A O 1
ATOM 755 N N . GLY A 1 97 ? 17.453 -6.348 4.23 1 58.88 97 GLY A N 1
ATOM 756 C CA . GLY A 1 97 ? 18.016 -5.527 5.289 1 58.88 97 GLY A CA 1
ATOM 757 C C . GLY A 1 97 ? 17.109 -4.383 5.703 1 58.88 97 GLY A C 1
ATOM 758 O O . GLY A 1 97 ? 17.594 -3.281 5.992 1 58.88 97 GLY A O 1
ATOM 759 N N . LEU A 1 98 ? 15.867 -4.578 5.617 1 54.34 98 LEU A N 1
ATOM 760 C CA . LEU A 1 98 ? 15 -3.426 5.82 1 54.34 98 LEU A CA 1
ATOM 761 C C . LEU A 1 98 ? 15.109 -2.91 7.25 1 54.34 98 LEU A C 1
ATOM 763 O O . LEU A 1 98 ? 14.648 -3.562 8.188 1 54.34 98 LEU A O 1
ATOM 767 N N . GLU A 1 99 ? 16.266 -2.473 7.664 1 47.59 99 GLU A N 1
ATOM 768 C CA . GLU A 1 99 ? 16.203 -1.703 8.906 1 47.59 99 GLU A CA 1
ATOM 769 C C . GLU A 1 99 ? 14.891 -0.929 9.008 1 47.59 99 GLU A C 1
ATOM 771 O O . GLU A 1 99 ? 14.305 -0.835 10.086 1 47.59 99 GLU A O 1
ATOM 776 N N . ASN A 1 100 ? 14.578 -0.289 8.016 1 47.12 100 ASN A N 1
ATOM 777 C CA . ASN A 1 100 ? 13.555 0.75 8.039 1 47.12 100 ASN A CA 1
ATOM 778 C C . ASN A 1 100 ? 12.18 0.188 7.699 1 47.12 100 ASN A C 1
ATOM 780 O O . ASN A 1 100 ? 11.195 0.928 7.66 1 47.12 100 ASN A O 1
ATOM 784 N N . ILE A 1 101 ? 12.164 -1.03 7.219 1 48.5 101 ILE A N 1
ATOM 785 C CA . ILE A 1 101 ? 10.828 -1.507 6.891 1 48.5 101 ILE A CA 1
ATOM 786 C C . ILE A 1 101 ? 9.969 -1.541 8.148 1 48.5 101 ILE A C 1
ATOM 788 O O . ILE A 1 101 ? 8.766 -1.274 8.102 1 48.5 101 ILE A O 1
ATOM 792 N N . LYS A 1 102 ? 10.656 -1.869 9.219 1 46.78 102 LYS A N 1
ATOM 793 C CA . LYS A 1 102 ? 9.875 -1.968 10.453 1 46.78 102 LYS A CA 1
ATOM 794 C C . LYS A 1 102 ? 9.156 -0.658 10.75 1 46.78 102 LYS A C 1
ATOM 796 O O . LYS A 1 102 ? 8.047 -0.665 11.281 1 46.78 102 LYS A O 1
ATOM 801 N N . ALA A 1 103 ? 10.008 0.297 10.492 1 44.88 103 ALA A N 1
ATOM 802 C CA . ALA A 1 103 ? 9.359 1.55 10.875 1 44.88 103 ALA A CA 1
ATOM 803 C C . ALA A 1 103 ? 8.055 1.743 10.117 1 44.88 103 ALA A C 1
ATOM 805 O O . ALA A 1 103 ? 7.137 2.404 10.609 1 44.88 103 ALA A O 1
ATOM 806 N N . SER A 1 104 ? 8.188 1.315 8.898 1 44.66 104 SER A N 1
ATOM 807 C CA . SER A 1 104 ? 7.008 1.536 8.07 1 44.66 104 SER A CA 1
ATOM 808 C C . SER A 1 104 ? 5.867 0.605 8.469 1 44.66 104 SER A C 1
ATOM 810 O O . SER A 1 104 ? 4.703 1.002 8.461 1 44.66 104 SER A O 1
ATOM 812 N N . ILE A 1 105 ? 6.367 -0.751 8.406 1 45.47 105 ILE A N 1
ATOM 813 C CA . ILE A 1 105 ? 5.266 -1.682 8.641 1 45.47 105 ILE A CA 1
ATOM 814 C C . ILE A 1 105 ? 4.91 -1.691 10.125 1 45.47 105 ILE A C 1
ATOM 816 O O . ILE A 1 105 ? 5.742 -2.025 10.969 1 45.47 105 ILE A O 1
ATOM 820 N N . GLY A 1 106 ? 4.695 -0.639 10.586 1 38.97 106 GLY A N 1
ATOM 821 C CA . GLY A 1 106 ? 4.266 -0.741 11.969 1 38.97 106 GLY A CA 1
ATOM 822 C C . GLY A 1 106 ? 4.07 -2.174 12.43 1 38.97 106 GLY A C 1
ATOM 823 O O . GLY A 1 106 ? 4.145 -3.105 11.625 1 38.97 106 GLY A O 1
ATOM 824 N N . THR A 1 107 ? 4.105 -2.359 13.773 1 37.66 107 THR A N 1
ATOM 825 C CA . THR A 1 1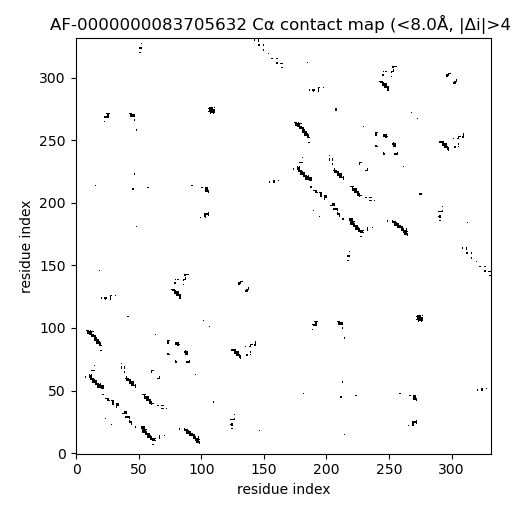07 ? 3.773 -3.568 14.523 1 37.66 107 THR A CA 1
ATOM 826 C C . THR A 1 107 ? 2.686 -4.363 13.812 1 37.66 107 THR A C 1
ATOM 828 O O . THR A 1 107 ? 1.502 -4.234 14.133 1 37.66 107 THR A O 1
ATOM 831 N N . LEU A 1 108 ? 2.701 -4.258 12.617 1 38.06 108 LEU A N 1
ATOM 832 C CA . LEU A 1 108 ? 1.705 -5.098 11.961 1 38.06 108 LEU A CA 1
ATOM 833 C C . LEU A 1 108 ? 1.844 -6.551 12.398 1 38.06 108 LEU A C 1
ATOM 835 O O . LEU A 1 108 ? 1.27 -7.449 11.773 1 38.06 108 LEU A O 1
ATOM 839 N N . LEU A 1 109 ? 2.783 -6.773 13.305 1 33.62 109 LEU A N 1
ATOM 840 C CA . LEU A 1 109 ? 2.955 -8.211 13.484 1 33.62 109 LEU A CA 1
ATOM 841 C C . LEU A 1 109 ? 1.627 -8.875 13.828 1 33.62 109 LEU A C 1
ATOM 843 O O . LEU A 1 109 ? 0.811 -8.312 14.555 1 33.62 109 LEU A O 1
ATOM 847 N N . PRO A 1 110 ? 1.252 -9.859 13.031 1 31.59 110 PRO A N 1
ATOM 848 C CA . PRO A 1 110 ? 0.11 -10.719 13.336 1 31.59 110 PRO A CA 1
ATOM 849 C C . PRO A 1 110 ? -0.027 -11.016 14.828 1 31.59 110 PRO A C 1
ATOM 851 O O . PRO A 1 110 ? 0.956 -11.375 15.484 1 31.59 110 PRO A O 1
ATOM 854 N N . GLU A 1 111 ? -0.612 -10.203 15.711 1 30.95 111 GLU A N 1
ATOM 855 C CA . GLU A 1 111 ? -0.92 -11.023 16.875 1 30.95 111 GLU A CA 1
ATOM 856 C C . GLU A 1 111 ? -1.323 -12.438 16.469 1 30.95 111 GLU A C 1
ATOM 858 O O . GLU A 1 111 ? -1.862 -12.648 15.375 1 30.95 111 GLU A O 1
ATOM 863 N N . SER A 1 112 ? -0.904 -13.461 17.297 1 30.56 112 SER A N 1
ATOM 864 C CA . SER A 1 112 ? -1.104 -14.898 17.188 1 30.56 112 SER A CA 1
ATOM 865 C C . SER A 1 112 ? -2.443 -15.227 16.531 1 30.56 112 SER A C 1
ATOM 867 O O . SER A 1 112 ? -3.275 -14.336 16.344 1 30.56 112 SER A O 1
ATOM 869 N N . GLU A 1 113 ? -3.244 -16.109 17.203 1 30.09 113 GLU A N 1
ATOM 870 C CA . GLU A 1 113 ? -3.979 -17.375 17.156 1 30.09 113 GLU A CA 1
ATOM 871 C C . GLU A 1 113 ? -5.41 -17.172 16.688 1 30.09 113 GLU A C 1
ATOM 873 O O . GLU A 1 113 ? -5.996 -18.047 16.047 1 30.09 113 GLU A O 1
ATOM 878 N N . ASP A 1 114 ? -6.172 -16.172 17.266 1 30.12 114 ASP A N 1
ATOM 879 C CA . ASP A 1 114 ? -7.586 -16.484 17.422 1 30.12 114 ASP A CA 1
ATOM 880 C C . ASP A 1 114 ? -8.383 -16.109 16.172 1 30.12 114 ASP A C 1
ATOM 882 O O . ASP A 1 114 ? -9.609 -16.25 16.141 1 30.12 114 ASP A O 1
ATOM 886 N N . ALA A 1 115 ? -7.848 -15.148 15.469 1 33.12 115 ALA A N 1
ATOM 887 C CA . ALA A 1 115 ? -8.828 -14.859 14.422 1 33.12 115 ALA A CA 1
ATOM 888 C C . ALA A 1 115 ? -8.961 -16.031 13.461 1 33.12 115 ALA A C 1
ATOM 890 O O . ALA A 1 115 ? -9.586 -15.914 12.406 1 33.12 115 ALA A O 1
ATOM 891 N N . LEU A 1 116 ? -8.18 -17.078 13.586 1 31.36 116 LEU A N 1
ATOM 892 C CA . LEU A 1 116 ? -8.477 -18.266 12.805 1 31.36 116 LEU A CA 1
ATOM 893 C C . LEU A 1 116 ? -9.961 -18.609 12.875 1 31.36 116 LEU A C 1
ATOM 895 O O . LEU A 1 116 ? -10.406 -19.594 12.289 1 31.36 116 LEU A O 1
ATOM 899 N N . GLN A 1 117 ? -10.641 -18.219 13.922 1 31.77 117 GLN A N 1
ATOM 900 C CA . GLN A 1 117 ? -11.75 -19.141 14.141 1 31.77 117 GLN A CA 1
ATOM 901 C C . GLN A 1 117 ? -12.812 -18.984 13.055 1 31.77 117 GLN A C 1
ATOM 903 O O . GLN A 1 117 ? -13.375 -19.984 12.594 1 31.77 117 GLN A O 1
ATOM 908 N N . ASP A 1 118 ? -13.688 -17.844 13.125 1 33.91 118 ASP A N 1
ATOM 909 C CA . ASP A 1 118 ? -14.938 -18.297 12.539 1 33.91 118 ASP A CA 1
ATOM 910 C C . ASP A 1 118 ? -14.797 -18.516 11.039 1 33.91 118 ASP A C 1
ATOM 912 O O . ASP A 1 118 ? -14.312 -17.625 10.328 1 33.91 118 ASP A O 1
ATOM 916 N N . GLY A 1 119 ? -14.438 -19.609 10.461 1 33.09 119 GLY A N 1
ATOM 917 C CA . GLY A 1 119 ? -14.484 -20.344 9.211 1 33.09 119 GLY A CA 1
ATOM 918 C C . GLY A 1 119 ? -15.5 -19.797 8.227 1 33.09 119 GLY A C 1
ATOM 919 O O . GLY A 1 119 ? -15.953 -20.516 7.332 1 33.09 119 GLY A O 1
ATOM 920 N N . LYS A 1 120 ? -16.422 -18.828 8.656 1 35.28 120 LYS A N 1
ATOM 921 C CA . LYS A 1 120 ? -17.422 -18.797 7.594 1 35.28 120 LYS A CA 1
ATOM 922 C C . LYS A 1 120 ? -16.766 -18.594 6.227 1 35.28 120 LYS A C 1
ATOM 924 O O . LYS A 1 120 ? -15.641 -18.109 6.137 1 35.28 120 LYS A O 1
ATOM 929 N N . ASN A 1 121 ? -17.625 -18.734 5.109 1 35.56 121 ASN A N 1
ATOM 930 C CA . ASN A 1 121 ? -17.484 -18.891 3.662 1 35.56 121 ASN A CA 1
ATOM 931 C C . ASN A 1 121 ? -16.719 -17.703 3.055 1 35.56 121 ASN A C 1
ATOM 933 O O . ASN A 1 121 ? -17.328 -16.719 2.639 1 35.56 121 ASN A O 1
ATOM 937 N N . ARG A 1 122 ? -15.977 -17.016 3.812 1 39.56 122 ARG A N 1
ATOM 938 C CA . ARG A 1 122 ? -15.289 -16.031 2.98 1 39.56 122 ARG A CA 1
ATOM 939 C C . ARG A 1 122 ? -14.852 -16.641 1.657 1 39.56 122 ARG A C 1
ATOM 941 O O . ARG A 1 122 ? -14.258 -17.719 1.639 1 39.56 122 ARG A O 1
ATOM 948 N N . LYS A 1 123 ? -15.539 -16.438 0.698 1 41.69 123 LYS A N 1
ATOM 949 C CA . LYS A 1 123 ? -15.094 -16.812 -0.639 1 41.69 123 LYS A CA 1
ATOM 950 C C . LYS A 1 123 ? -13.57 -16.844 -0.724 1 41.69 123 LYS A C 1
ATOM 952 O O . LYS A 1 123 ? -12.914 -15.828 -0.457 1 41.69 123 LYS A O 1
ATOM 957 N N . SER A 1 124 ? -12.859 -17.797 -0.126 1 47.12 124 SER A N 1
ATOM 958 C CA . SER A 1 124 ? -11.445 -18.125 -0.277 1 47.12 124 SER A CA 1
ATOM 959 C C . SER A 1 124 ? -10.906 -17.625 -1.612 1 47.12 124 SER A C 1
ATOM 961 O O . SER A 1 124 ? -11.398 -18.016 -2.672 1 47.12 124 SER A O 1
ATOM 963 N N . ASN A 1 125 ? -10.789 -16.359 -1.75 1 58.44 125 ASN A N 1
ATOM 964 C CA . ASN A 1 125 ? -10.008 -16.172 -2.965 1 58.44 125 ASN A CA 1
ATOM 965 C C . ASN A 1 125 ? -8.898 -17.219 -3.09 1 58.44 125 ASN A C 1
ATOM 967 O O . ASN A 1 125 ? -7.859 -17.109 -2.436 1 58.44 125 ASN A O 1
ATOM 971 N N . ASN A 1 126 ? -9.289 -18.359 -3.434 1 80.19 126 ASN A N 1
ATOM 972 C CA . ASN A 1 126 ? -8.438 -19.531 -3.607 1 80.19 126 ASN A CA 1
ATOM 973 C C . ASN A 1 126 ? -7.25 -19.219 -4.523 1 80.19 126 ASN A C 1
ATOM 975 O O . ASN A 1 126 ? -7.387 -18.469 -5.492 1 80.19 126 ASN A O 1
ATOM 979 N N . LEU A 1 127 ? -6.133 -19.391 -4.051 1 95.69 127 LEU A N 1
ATOM 980 C CA . LEU A 1 127 ? -4.895 -19.312 -4.82 1 95.69 127 LEU A CA 1
ATOM 981 C C . LEU A 1 127 ? -4.574 -20.656 -5.461 1 95.69 127 LEU A C 1
ATOM 983 O O . LEU A 1 127 ? -4.887 -21.703 -4.898 1 95.69 127 LEU A O 1
ATOM 987 N N . GLU A 1 128 ? -4.117 -20.594 -6.633 1 95.56 128 GLU A N 1
ATOM 988 C CA . GLU A 1 128 ? -3.688 -21.812 -7.32 1 95.56 128 GLU A CA 1
ATOM 989 C C . GLU A 1 128 ? -2.359 -21.594 -8.039 1 95.56 128 GLU A C 1
ATOM 991 O O . GLU A 1 128 ? -1.96 -20.453 -8.289 1 95.56 128 GLU A O 1
ATOM 996 N N . ILE A 1 129 ? -1.754 -22.672 -8.336 1 97.62 129 ILE A N 1
ATOM 997 C CA . ILE A 1 129 ? -0.57 -22.656 -9.188 1 97.62 129 ILE A CA 1
ATOM 998 C C . ILE A 1 129 ? -0.952 -23.078 -10.602 1 97.62 129 ILE A C 1
ATOM 1000 O O . ILE A 1 129 ? -1.595 -24.109 -10.797 1 97.62 129 ILE A O 1
ATOM 1004 N N . VAL A 1 130 ? -0.63 -22.25 -11.555 1 97.88 130 VAL A N 1
ATOM 1005 C CA . VAL A 1 130 ? -0.829 -22.609 -12.953 1 97.88 130 VAL A CA 1
ATOM 1006 C C . VAL A 1 130 ? 0.52 -22.906 -13.609 1 97.88 130 VAL A C 1
ATOM 1008 O O . VAL A 1 130 ? 1.503 -22.203 -13.352 1 97.88 130 VAL A O 1
ATOM 1011 N N . TYR A 1 131 ? 0.542 -23.859 -14.43 1 98 131 TYR A N 1
ATOM 1012 C CA . TYR A 1 131 ? 1.817 -24.359 -14.938 1 98 131 TYR A CA 1
ATOM 1013 C C . TYR A 1 131 ? 1.979 -24.031 -16.422 1 98 131 TYR A C 1
ATOM 1015 O O . TYR A 1 131 ? 0.996 -23.984 -17.156 1 98 131 TYR A O 1
ATOM 1023 N N . SER A 1 132 ? 3.234 -23.828 -16.719 1 97.38 132 SER A N 1
ATOM 1024 C CA . SER A 1 132 ? 3.578 -23.578 -18.109 1 97.38 132 SER A CA 1
ATOM 1025 C C . SER A 1 132 ? 3.018 -24.672 -19.031 1 97.38 132 SER A C 1
ATOM 1027 O O . SER A 1 132 ? 3.057 -25.844 -18.688 1 97.38 132 SER A O 1
ATOM 1029 N N . GLY A 1 133 ? 2.482 -24.25 -20.203 1 96.88 133 GLY A N 1
ATOM 1030 C CA . GLY A 1 133 ? 1.923 -25.172 -21.156 1 96.88 133 GLY A CA 1
ATOM 1031 C C . GLY A 1 133 ? 0.408 -25.25 -21.109 1 96.88 133 GLY A C 1
ATOM 1032 O O . GLY A 1 133 ? -0.224 -25.797 -22.016 1 96.88 133 GLY A O 1
ATOM 1033 N N . THR A 1 134 ? -0.233 -24.797 -20.031 1 96.94 134 THR A N 1
ATOM 1034 C CA . THR A 1 134 ? -1.686 -24.828 -19.906 1 96.94 134 THR A CA 1
ATOM 1035 C C . THR A 1 134 ? -2.303 -23.531 -20.438 1 96.94 134 THR A C 1
ATOM 1037 O O . THR A 1 134 ? -1.604 -22.547 -20.641 1 96.94 134 THR A O 1
ATOM 1040 N N . GLN A 1 135 ? -3.549 -23.609 -20.75 1 96.44 135 GLN A N 1
ATOM 1041 C CA . GLN A 1 135 ? -4.281 -22.422 -21.172 1 96.44 135 GLN A CA 1
ATOM 1042 C C . GLN A 1 135 ? -4.34 -21.391 -20.047 1 96.44 135 GLN A C 1
ATOM 1044 O O . GLN A 1 135 ? -4.238 -20.188 -20.312 1 96.44 135 GLN A O 1
ATOM 1049 N N . GLU A 1 136 ? -4.484 -21.906 -18.828 1 96.19 136 GLU A N 1
ATOM 1050 C CA . GLU A 1 136 ? -4.523 -21.016 -17.672 1 96.19 136 GLU A CA 1
ATOM 1051 C C . GLU A 1 136 ? -3.221 -20.234 -17.531 1 96.19 136 GLU A C 1
ATOM 1053 O O . GLU A 1 136 ? -3.236 -19.031 -17.203 1 96.19 136 GLU A O 1
ATOM 1058 N N . PHE A 1 137 ? -2.143 -20.844 -17.75 1 97.5 137 PHE A N 1
ATOM 1059 C CA . PHE A 1 137 ? -0.841 -20.188 -17.688 1 97.5 137 PHE A CA 1
ATOM 1060 C C . PHE A 1 137 ? -0.72 -19.125 -18.766 1 97.5 137 PHE A C 1
ATOM 1062 O O . PHE A 1 137 ? -0.193 -18.031 -18.5 1 97.5 137 PHE A O 1
ATOM 1069 N N . LYS A 1 138 ? -1.2 -19.438 -19.938 1 96.88 138 LYS A N 1
ATOM 1070 C CA . LYS A 1 138 ? -1.149 -18.469 -21.031 1 96.88 138 LYS A CA 1
ATOM 1071 C C . LYS A 1 138 ? -1.957 -17.219 -20.703 1 96.88 138 LYS A C 1
ATOM 1073 O O . LYS A 1 138 ? -1.498 -16.094 -20.938 1 96.88 138 LYS A O 1
ATOM 1078 N N . ARG A 1 139 ? -3.092 -17.422 -20.188 1 96.06 139 ARG A N 1
ATOM 1079 C CA . ARG A 1 139 ? -3.938 -16.297 -19.797 1 96.06 139 ARG A CA 1
ATOM 1080 C C . ARG A 1 139 ? -3.283 -15.484 -18.688 1 96.06 139 ARG A C 1
ATOM 1082 O O . ARG A 1 139 ? -3.281 -14.258 -18.734 1 96.06 139 ARG A O 1
ATOM 1089 N N . ALA A 1 140 ? -2.754 -16.156 -17.703 1 97.06 140 ALA A N 1
ATOM 1090 C CA . ALA A 1 140 ? -2.076 -15.484 -16.609 1 97.06 140 ALA A CA 1
ATOM 1091 C C . ALA A 1 140 ? -0.869 -14.695 -17.109 1 97.06 140 ALA A C 1
ATOM 1093 O O . ALA A 1 140 ? -0.604 -13.586 -16.625 1 97.06 140 ALA A O 1
ATOM 1094 N N . SER A 1 141 ? -0.199 -15.258 -18.031 1 96.94 141 SER A N 1
ATOM 1095 C CA . SER A 1 141 ? 0.966 -14.594 -18.609 1 96.94 141 SER A CA 1
ATOM 1096 C C . SER A 1 141 ? 0.573 -13.289 -19.297 1 96.94 141 SER A C 1
ATOM 1098 O O . SER A 1 141 ? 1.277 -12.281 -19.188 1 96.94 141 SER A O 1
ATOM 1100 N N . CYS A 1 142 ? -0.496 -13.328 -20.016 1 96.5 142 CYS A N 1
ATOM 1101 C CA . CYS A 1 142 ? -0.99 -12.125 -20.672 1 96.5 142 CYS A CA 1
ATOM 1102 C C . CYS A 1 142 ? -1.332 -11.047 -19.656 1 96.5 142 CYS A C 1
ATOM 1104 O O . CYS A 1 142 ? -0.95 -9.891 -19.828 1 96.5 142 CYS A O 1
ATOM 1106 N N . ARG A 1 143 ? -1.981 -11.445 -18.594 1 96.69 143 ARG A N 1
ATOM 1107 C CA . ARG A 1 143 ? -2.354 -10.5 -17.547 1 96.69 143 ARG A CA 1
ATOM 1108 C C . ARG A 1 143 ? -1.121 -9.977 -16.812 1 96.69 143 ARG A C 1
ATOM 1110 O O . ARG A 1 143 ? -1.067 -8.805 -16.438 1 96.69 143 ARG A O 1
ATOM 1117 N N . ARG A 1 144 ? -0.189 -10.867 -16.578 1 97.38 144 ARG A N 1
ATOM 1118 C CA . ARG A 1 144 ? 1.08 -10.438 -16 1 97.38 144 ARG A CA 1
ATOM 1119 C C . ARG A 1 144 ? 1.74 -9.367 -16.859 1 97.38 144 ARG A C 1
ATOM 1121 O O . ARG A 1 144 ? 2.197 -8.344 -16.344 1 97.38 144 ARG A O 1
ATOM 1128 N N . ASP A 1 145 ? 1.759 -9.602 -18.125 1 96.88 145 ASP A N 1
ATOM 1129 C CA . ASP A 1 145 ? 2.398 -8.656 -19.047 1 96.88 145 ASP A CA 1
ATOM 1130 C C . ASP A 1 145 ? 1.68 -7.305 -19.031 1 96.88 145 ASP A C 1
ATOM 1132 O O . ASP A 1 145 ? 2.32 -6.254 -19.062 1 96.88 145 ASP A O 1
ATOM 1136 N N . LEU A 1 146 ? 0.379 -7.324 -19 1 96.81 146 LEU A N 1
ATOM 1137 C CA . LEU A 1 146 ? -0.401 -6.094 -18.891 1 96.81 146 LEU A CA 1
ATOM 1138 C C . LEU A 1 146 ? -0.053 -5.344 -17.609 1 96.81 146 LEU A C 1
ATOM 1140 O O . LEU A 1 146 ? 0.146 -4.125 -17.625 1 96.81 146 LEU A O 1
ATOM 1144 N N . PHE A 1 147 ? 0.053 -6.051 -16.594 1 97.19 147 PHE A N 1
ATOM 1145 C CA . PHE A 1 147 ? 0.398 -5.441 -15.312 1 97.19 147 PHE A CA 1
ATOM 1146 C C . PHE A 1 147 ? 1.797 -4.84 -15.359 1 97.19 147 PHE A C 1
ATOM 1148 O O . PHE A 1 147 ? 2.023 -3.742 -14.844 1 97.19 147 PHE A O 1
ATOM 1155 N N . LEU A 1 148 ? 2.654 -5.586 -15.875 1 96.94 148 LEU A N 1
ATOM 1156 C CA . LEU A 1 148 ? 4.031 -5.109 -15.93 1 96.94 148 LEU A CA 1
ATOM 1157 C C . LEU A 1 148 ? 4.129 -3.83 -16.75 1 96.94 148 LEU A C 1
ATOM 1159 O O . LEU A 1 148 ? 4.891 -2.922 -16.406 1 96.94 148 LEU A O 1
ATOM 1163 N N . GLU A 1 149 ? 3.406 -3.717 -17.812 1 96.12 149 GLU A N 1
ATOM 1164 C CA . GLU A 1 149 ? 3.346 -2.48 -18.594 1 96.12 149 GLU A CA 1
ATOM 1165 C C . GLU A 1 149 ? 2.768 -1.338 -17.766 1 96.12 149 GLU A C 1
ATOM 1167 O O . GLU A 1 149 ? 3.275 -0.215 -17.797 1 96.12 149 GLU A O 1
ATOM 1172 N N . PHE A 1 150 ? 1.765 -1.655 -17.125 1 96.06 150 PHE A N 1
ATOM 1173 C CA . PHE A 1 150 ? 1.159 -0.691 -16.203 1 96.06 150 PHE A CA 1
ATOM 1174 C C . PHE A 1 150 ? 2.174 -0.209 -15.18 1 96.06 150 PHE A C 1
ATOM 1176 O O . PHE A 1 150 ? 2.307 0.994 -14.945 1 96.06 150 PHE A O 1
ATOM 1183 N N . ALA A 1 151 ? 2.812 -1.146 -14.523 1 94.94 151 ALA A N 1
ATOM 1184 C CA . ALA A 1 151 ? 3.787 -0.829 -13.477 1 94.94 151 ALA A CA 1
ATOM 1185 C C . ALA A 1 151 ? 4.918 0.036 -14.031 1 94.94 151 ALA A C 1
ATOM 1187 O O . ALA A 1 151 ? 5.391 0.953 -13.359 1 94.94 151 ALA A O 1
ATOM 1188 N N . GLU A 1 152 ? 5.363 -0.265 -15.195 1 94.81 152 GLU A N 1
ATOM 1189 C CA . GLU A 1 152 ? 6.398 0.541 -15.836 1 94.81 152 GLU A CA 1
ATOM 1190 C C . GLU A 1 152 ? 5.922 1.974 -16.062 1 94.81 152 GLU A C 1
ATOM 1192 O O . GLU A 1 152 ? 6.676 2.926 -15.844 1 94.81 152 GLU A O 1
ATOM 1197 N N . HIS A 1 153 ? 4.738 2.051 -16.562 1 94.62 153 HIS A N 1
ATOM 1198 C CA . HIS A 1 153 ? 4.16 3.377 -16.734 1 94.62 153 HIS A CA 1
ATOM 1199 C C . HIS A 1 153 ? 4.098 4.137 -15.414 1 94.62 153 HIS A C 1
ATOM 1201 O O . HIS A 1 153 ? 4.414 5.328 -15.367 1 94.62 153 HIS A O 1
ATOM 1207 N N . GLN A 1 154 ? 3.693 3.424 -14.375 1 92.81 154 GLN A N 1
ATOM 1208 C CA . GLN A 1 154 ? 3.652 4.02 -13.047 1 92.81 154 GLN A CA 1
ATOM 1209 C C . GLN A 1 154 ? 5.023 4.547 -12.633 1 92.81 154 GLN A C 1
ATOM 1211 O O . GLN A 1 154 ? 5.133 5.641 -12.078 1 92.81 154 GLN A O 1
ATOM 1216 N N . GLU A 1 155 ? 6.004 3.812 -12.852 1 93.56 155 GLU A N 1
ATOM 1217 C CA . GLU A 1 155 ? 7.363 4.223 -12.523 1 93.56 155 GLU A CA 1
ATOM 1218 C C . GLU A 1 155 ? 7.746 5.516 -13.242 1 93.56 155 GLU A C 1
ATOM 1220 O O . GLU A 1 155 ? 8.344 6.41 -12.641 1 93.56 155 GLU A O 1
ATOM 1225 N N . ARG A 1 156 ? 7.383 5.645 -14.508 1 93.88 156 ARG A N 1
ATOM 1226 C CA . ARG A 1 156 ? 7.668 6.848 -15.281 1 93.88 156 ARG A CA 1
ATOM 1227 C C . ARG A 1 156 ? 6.93 8.055 -14.711 1 93.88 156 ARG A C 1
ATOM 1229 O O . ARG A 1 156 ? 7.469 9.164 -14.672 1 93.88 156 ARG A O 1
ATOM 1236 N N . MET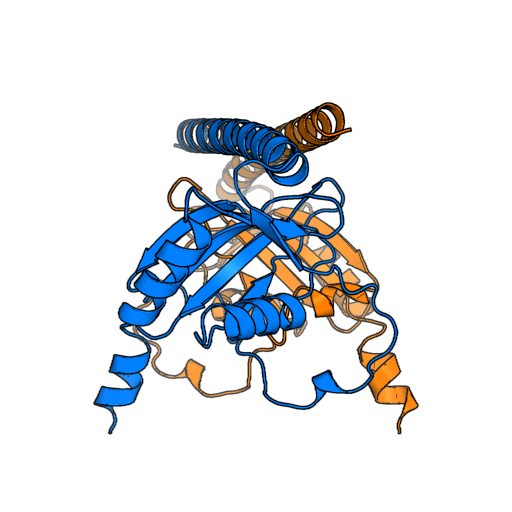 A 1 157 ? 5.711 7.781 -14.312 1 93.38 157 MET A N 1
ATOM 1237 C CA . MET A 1 157 ? 4.922 8.867 -13.727 1 93.38 157 MET A CA 1
ATOM 1238 C C . MET A 1 157 ? 5.562 9.367 -12.438 1 93.38 157 MET A C 1
ATOM 1240 O O . MET A 1 157 ? 5.594 10.57 -12.18 1 93.38 157 MET A O 1
ATOM 1244 N N . HIS A 1 158 ? 6.055 8.477 -11.578 1 94.75 158 HIS A N 1
ATOM 1245 C CA . HIS A 1 158 ? 6.723 8.867 -10.352 1 94.75 158 HIS A CA 1
ATOM 1246 C C . HIS A 1 158 ? 7.977 9.688 -10.641 1 94.75 158 HIS A C 1
ATOM 1248 O O . HIS A 1 158 ? 8.258 10.664 -9.945 1 94.75 158 HIS A O 1
ATOM 1254 N N . LYS A 1 159 ? 8.727 9.297 -11.625 1 93.25 159 LYS A N 1
ATOM 1255 C CA . LYS A 1 159 ? 9.906 10.047 -12.023 1 93.25 159 LYS A CA 1
ATOM 1256 C C . LYS A 1 159 ? 9.539 11.453 -12.484 1 93.25 159 LYS A C 1
ATOM 1258 O O . LYS A 1 159 ? 10.219 12.422 -12.141 1 93.25 159 LYS A O 1
ATOM 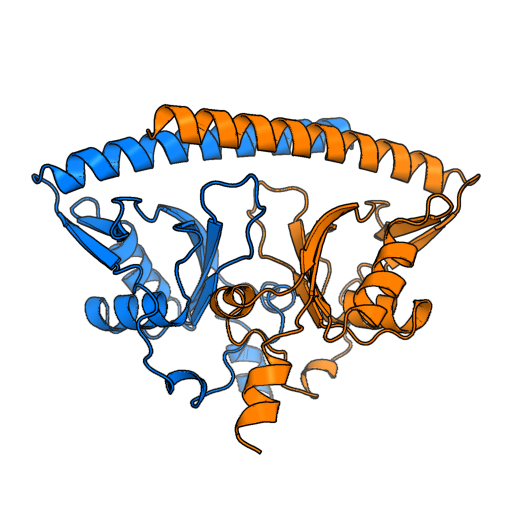1263 N N . SER A 1 160 ? 8.469 11.539 -13.258 1 94 160 SER A N 1
ATOM 1264 C CA . SER A 1 160 ? 7.988 12.844 -13.719 1 94 160 SER A CA 1
ATOM 1265 C C . SER A 1 160 ? 7.578 13.719 -12.547 1 94 160 SER A C 1
ATOM 1267 O O . SER A 1 160 ? 7.914 14.906 -12.508 1 94 160 SER A O 1
ATOM 1269 N N . LEU A 1 161 ? 6.855 13.148 -11.617 1 93.88 161 LEU A N 1
ATOM 1270 C CA . LEU A 1 161 ? 6.434 13.891 -10.438 1 93.88 161 LEU A CA 1
ATOM 1271 C C . LEU A 1 161 ? 7.637 14.398 -9.656 1 93.88 161 LEU A C 1
ATOM 1273 O O . LEU A 1 161 ? 7.664 15.562 -9.234 1 93.88 161 LEU A O 1
ATOM 1277 N N . ALA A 1 162 ? 8.641 13.539 -9.453 1 92.31 162 ALA A N 1
ATOM 1278 C CA . ALA A 1 162 ? 9.852 13.914 -8.742 1 92.31 162 ALA A CA 1
ATOM 1279 C C . ALA A 1 162 ? 10.531 15.109 -9.406 1 92.31 162 ALA A C 1
ATOM 1281 O O . ALA A 1 162 ? 11.016 16.016 -8.727 1 92.31 162 ALA A O 1
ATOM 1282 N N . SER A 1 163 ? 10.523 15.117 -10.734 1 92.69 163 SER A N 1
ATOM 1283 C CA . SER A 1 163 ? 11.148 16.188 -11.492 1 92.69 163 SER A CA 1
ATOM 1284 C C . SER A 1 163 ? 10.383 17.5 -11.32 1 92.69 163 SER A C 1
ATOM 1286 O O . SER A 1 163 ? 10.984 18.578 -11.258 1 92.69 163 SER A O 1
ATOM 1288 N N . MET A 1 164 ? 9.062 17.422 -11.219 1 90.75 164 MET A N 1
ATOM 1289 C CA . MET A 1 164 ? 8.219 18.609 -11.086 1 90.75 164 MET A CA 1
ATOM 1290 C C . MET A 1 164 ? 8.336 19.203 -9.688 1 90.75 164 MET A C 1
ATOM 1292 O O . MET A 1 164 ? 8.195 20.406 -9.508 1 90.75 164 MET A O 1
ATOM 1296 N N . GLU A 1 165 ? 8.531 18.375 -8.688 1 88.81 165 GLU A N 1
ATOM 1297 C CA . GLU A 1 165 ? 8.625 18.812 -7.301 1 88.81 165 GLU A CA 1
ATOM 1298 C C . GLU A 1 165 ? 9.977 19.484 -7.027 1 88.81 165 GLU A C 1
ATOM 1300 O O . GLU A 1 165 ? 10.125 20.203 -6.043 1 88.81 165 GLU A O 1
ATOM 1305 N N . GLY A 1 166 ? 11.062 19.078 -7.648 1 76.31 166 GLY A N 1
ATOM 1306 C CA . GLY A 1 166 ? 12.398 19.625 -7.465 1 76.31 166 GLY A CA 1
ATOM 1307 C C . GLY A 1 166 ? 12.602 20.953 -8.148 1 76.31 166 GLY A C 1
ATOM 1308 O O . GLY A 1 166 ? 13 21.938 -7.512 1 76.31 166 GLY A O 1
ATOM 1309 N N . MET B 1 1 ? -21.828 -10.992 25.344 1 22.55 1 MET B N 1
ATOM 1310 C CA . MET B 1 1 ? -20.375 -11 25.312 1 22.55 1 MET B CA 1
ATOM 1311 C C . MET B 1 1 ? -19.859 -11.312 23.906 1 22.55 1 MET B C 1
ATOM 1313 O O . MET B 1 1 ? -18.797 -10.836 23.516 1 22.55 1 MET B O 1
ATOM 1317 N N . GLU B 1 2 ? -20.375 -12.289 23.234 1 29.42 2 GLU B N 1
ATOM 1318 C CA . GLU B 1 2 ? -20.203 -12.781 21.875 1 29.42 2 GLU B CA 1
ATOM 1319 C C . GLU B 1 2 ? -20.484 -11.68 20.844 1 29.42 2 GLU B C 1
ATOM 1321 O O . GLU B 1 2 ? -19.844 -11.625 19.797 1 29.42 2 GLU B O 1
ATOM 1326 N N . ASP B 1 3 ? -21.469 -10.914 21 1 32.75 3 ASP B N 1
ATOM 1327 C CA . ASP B 1 3 ? -22.109 -9.844 20.25 1 32.75 3 ASP B CA 1
ATOM 1328 C C . ASP B 1 3 ? -21.188 -8.617 20.156 1 32.75 3 ASP B C 1
ATOM 1330 O O . ASP B 1 3 ? -21.203 -7.906 19.141 1 32.75 3 ASP B O 1
ATOM 1334 N N . MET B 1 4 ? -20.547 -8.203 21.25 1 30.91 4 MET B N 1
ATOM 1335 C CA . MET B 1 4 ? -19.688 -7.035 21.375 1 30.91 4 MET B CA 1
ATOM 1336 C C . MET B 1 4 ? -18.422 -7.211 20.547 1 30.91 4 MET B C 1
ATOM 1338 O O . MET B 1 4 ? -17.797 -6.23 20.141 1 30.91 4 MET B O 1
ATOM 1342 N N . GLU B 1 5 ? -17.734 -8.305 20.531 1 35.88 5 GLU B N 1
ATOM 1343 C CA . GLU B 1 5 ? -16.547 -8.633 19.766 1 35.88 5 GLU B CA 1
ATOM 1344 C C . GLU B 1 5 ? -16.797 -8.555 18.266 1 35.88 5 GLU B C 1
ATOM 1346 O O . GLU B 1 5 ? -15.891 -8.273 17.484 1 35.88 5 GLU B O 1
ATOM 1351 N N . LEU B 1 6 ? -17.953 -8.953 17.781 1 37.03 6 LEU B N 1
ATOM 1352 C CA . LEU B 1 6 ? -18.594 -8.898 16.484 1 37.03 6 LEU B CA 1
ATOM 1353 C C . LEU B 1 6 ? -18.875 -7.453 16.078 1 37.03 6 LEU B C 1
ATOM 1355 O O . LEU B 1 6 ? -18.812 -7.113 14.891 1 37.03 6 LEU B O 1
ATOM 1359 N N . GLU B 1 7 ? -19.422 -6.602 16.984 1 38.5 7 GLU B N 1
ATOM 1360 C CA . GLU B 1 7 ? -19.734 -5.176 16.953 1 38.5 7 GLU B CA 1
ATOM 1361 C C . GLU B 1 7 ? -18.469 -4.348 16.703 1 38.5 7 GLU B C 1
ATOM 1363 O O . GLU B 1 7 ? -18.547 -3.273 16.094 1 38.5 7 GLU B O 1
ATOM 1368 N N . GLY B 1 8 ? -17.375 -4.5 17.422 1 38.81 8 GLY B N 1
ATOM 1369 C CA . GLY B 1 8 ? -16.078 -3.855 17.422 1 38.81 8 GLY B CA 1
ATOM 1370 C C . GLY B 1 8 ? -15.422 -3.852 16.047 1 38.81 8 GLY B C 1
ATOM 1371 O O . GLY B 1 8 ? -14.484 -3.084 15.812 1 38.81 8 GLY B O 1
ATOM 1372 N N . LYS B 1 9 ? -15.57 -5.066 15.328 1 47.34 9 LYS B N 1
ATOM 1373 C CA . LYS B 1 9 ? -15.188 -5.281 13.938 1 47.34 9 LYS B CA 1
ATOM 1374 C C . LYS B 1 9 ? -15.969 -4.355 13.008 1 47.34 9 LYS B C 1
ATOM 1376 O O . LYS B 1 9 ? -15.484 -4.008 11.922 1 47.34 9 LYS B O 1
ATOM 1381 N N . ARG B 1 10 ? -17.344 -4.059 13.383 1 50.09 10 ARG B N 1
ATOM 1382 C CA . ARG B 1 10 ? -18.359 -3.43 12.547 1 50.09 10 ARG B CA 1
ATOM 1383 C C . ARG B 1 10 ? -18.078 -1.942 12.367 1 50.09 10 ARG B C 1
ATOM 1385 O O . ARG B 1 10 ? -18.625 -1.309 11.461 1 50.09 10 ARG B O 1
ATOM 1392 N N . ASN B 1 11 ? -17.234 -1.274 13.359 1 61.97 11 ASN B N 1
ATOM 1393 C CA . ASN B 1 11 ? -17.281 0.163 13.117 1 61.97 11 ASN B CA 1
ATOM 1394 C C . ASN B 1 11 ? -15.891 0.729 12.844 1 61.97 11 ASN B C 1
ATOM 1396 O O . ASN B 1 11 ? -15.578 1.839 13.281 1 61.97 11 ASN B O 1
ATOM 1400 N N . VAL B 1 12 ? -15.023 -0.161 12.258 1 74.19 12 VAL B N 1
ATOM 1401 C CA . VAL B 1 12 ? -13.703 0.391 11.977 1 74.19 12 VAL B CA 1
ATOM 1402 C C . VAL B 1 12 ? -13.766 1.284 10.742 1 74.19 12 VAL B C 1
ATOM 1404 O O . VAL B 1 12 ? -14.445 0.956 9.766 1 74.19 12 VAL B O 1
ATOM 1407 N N . CYS B 1 13 ? -13.258 2.5 10.961 1 83.88 13 CYS B N 1
ATOM 1408 C CA . CYS B 1 13 ? -13.133 3.465 9.875 1 83.88 13 CYS B CA 1
ATOM 1409 C C . CYS B 1 13 ? -11.68 3.602 9.438 1 83.88 13 CYS B C 1
ATOM 1411 O O . CYS B 1 13 ? -10.766 3.361 10.227 1 83.88 13 CYS B O 1
ATOM 1413 N N . MET B 1 14 ? -11.586 3.883 8.18 1 88.12 14 MET B N 1
ATOM 1414 C CA . MET B 1 14 ? -10.234 4.039 7.648 1 88.12 14 MET B CA 1
ATOM 1415 C C . MET B 1 14 ? -10.133 5.289 6.777 1 88.12 14 MET B C 1
ATOM 1417 O O . MET B 1 14 ? -11.031 5.574 5.984 1 88.12 14 MET B O 1
ATOM 1421 N N . ILE B 1 15 ? -9.078 6.043 6.957 1 92.94 15 ILE B N 1
ATOM 1422 C CA . ILE B 1 15 ? -8.719 7.133 6.055 1 92.94 15 ILE B CA 1
ATOM 1423 C C . ILE B 1 15 ? -7.422 6.789 5.324 1 92.94 15 ILE B C 1
ATOM 1425 O O . ILE B 1 15 ? -6.383 6.574 5.953 1 92.94 15 ILE B O 1
ATOM 1429 N N . LEU B 1 16 ? -7.539 6.691 4.055 1 93.06 16 LEU B N 1
ATOM 1430 C CA . LEU B 1 16 ? -6.34 6.504 3.246 1 93.06 16 LEU B CA 1
ATOM 1431 C C . LEU B 1 16 ? -5.668 7.84 2.951 1 93.06 16 LEU B C 1
ATOM 1433 O O . LEU B 1 16 ? -6.316 8.773 2.471 1 93.06 16 LEU B O 1
ATOM 1437 N N . ILE B 1 17 ? -4.406 7.895 3.291 1 95.38 17 ILE B N 1
ATOM 1438 C CA . ILE B 1 17 ? -3.623 9.109 3.105 1 95.38 17 ILE B CA 1
ATOM 1439 C C . ILE B 1 17 ? -2.531 8.867 2.064 1 95.38 17 ILE B C 1
ATOM 1441 O O . ILE B 1 17 ? -1.925 7.797 2.029 1 95.38 17 ILE B O 1
ATOM 1445 N N . GLY B 1 18 ? -2.32 9.836 1.258 1 95.44 18 GLY B N 1
ATOM 1446 C CA . GLY B 1 18 ? -1.264 9.797 0.259 1 95.44 18 GLY B CA 1
ATOM 1447 C C . GLY B 1 18 ? -0.221 10.883 0.445 1 95.44 18 GLY B C 1
ATOM 1448 O O . GLY B 1 18 ? -0.339 11.711 1.345 1 95.44 18 GLY B O 1
ATOM 1449 N N . ASN B 1 19 ? 0.811 10.734 -0.338 1 96.56 19 ASN B N 1
ATOM 1450 C CA . ASN B 1 19 ? 1.889 11.711 -0.444 1 96.56 19 ASN B CA 1
ATOM 1451 C C . ASN B 1 19 ? 2.699 11.797 0.846 1 96.56 19 ASN B C 1
ATOM 1453 O O . ASN B 1 19 ? 3.137 12.875 1.241 1 96.56 19 ASN B O 1
ATOM 1457 N N . LEU B 1 20 ? 2.867 10.734 1.465 1 93.81 20 LEU B N 1
ATOM 1458 C CA . LEU B 1 20 ? 3.662 10.664 2.686 1 93.81 20 LEU B CA 1
ATOM 1459 C C . LEU B 1 20 ? 5.145 10.523 2.361 1 93.81 20 LEU B C 1
ATOM 1461 O O . LEU B 1 20 ? 5.516 9.836 1.406 1 93.81 20 LEU B O 1
ATOM 1465 N N . ASP B 1 21 ? 5.883 11.156 3.229 1 91.12 21 ASP B N 1
ATOM 1466 C CA . ASP B 1 21 ? 7.312 10.891 3.129 1 91.12 21 ASP B CA 1
ATOM 1467 C C . ASP B 1 21 ? 7.609 9.406 3.354 1 91.12 21 ASP B C 1
ATOM 1469 O O . ASP B 1 21 ? 7.047 8.789 4.258 1 91.12 21 ASP B O 1
ATOM 1473 N N . LYS B 1 22 ? 8.531 8.875 2.598 1 85.5 22 LYS B N 1
ATOM 1474 C CA . LYS B 1 22 ? 8.859 7.457 2.662 1 85.5 22 LYS B CA 1
ATOM 1475 C C . LYS B 1 22 ? 9.508 7.102 3.998 1 85.5 22 LYS B C 1
ATOM 1477 O O . LYS B 1 22 ? 9.477 5.941 4.422 1 85.5 22 LYS B O 1
ATOM 1482 N N . GLU B 1 23 ? 10.07 8.078 4.668 1 80.75 23 GLU B N 1
ATOM 1483 C CA . GLU B 1 23 ? 10.812 7.844 5.906 1 80.75 23 GLU B CA 1
ATOM 1484 C C . GLU B 1 23 ? 9.922 8.055 7.129 1 80.75 23 GLU B C 1
ATOM 1486 O O . GLU B 1 23 ? 10.375 7.891 8.266 1 80.75 23 GLU B O 1
ATOM 1491 N N . LEU B 1 24 ? 8.695 8.422 6.867 1 86.75 24 LEU B N 1
ATOM 1492 C CA . LEU B 1 24 ? 7.797 8.68 7.984 1 86.75 24 LEU B CA 1
ATOM 1493 C C . LEU B 1 24 ? 7.555 7.406 8.789 1 86.75 24 LEU B C 1
ATOM 1495 O O . LEU B 1 24 ? 7.285 6.348 8.211 1 86.75 24 LEU B O 1
ATOM 1499 N N . CYS B 1 25 ? 7.625 7.531 10.016 1 83.25 25 CYS B N 1
ATOM 1500 C CA . CYS B 1 25 ? 7.324 6.414 10.906 1 83.25 25 CYS B CA 1
ATOM 1501 C C . CYS B 1 25 ? 5.887 6.488 11.406 1 83.25 25 CYS B C 1
ATOM 1503 O O . CYS B 1 25 ? 5.395 7.57 11.727 1 83.25 25 CYS B O 1
ATOM 1505 N N . SER B 1 26 ? 5.309 5.352 11.633 1 85.62 26 SER B N 1
ATOM 1506 C CA . SER B 1 26 ? 3.932 5.277 12.109 1 85.62 26 SER B CA 1
ATOM 1507 C C . SER B 1 26 ? 3.791 5.898 13.492 1 85.62 26 SER B C 1
ATOM 1509 O O . SER B 1 26 ? 2.807 6.586 13.773 1 85.62 26 SER B O 1
ATOM 1511 N N . SER B 1 27 ? 4.777 5.629 14.328 1 84 27 SER B N 1
ATOM 1512 C CA . SER B 1 27 ? 4.703 6.156 15.688 1 84 27 SER B CA 1
ATOM 1513 C C . SER B 1 27 ? 4.676 7.68 15.688 1 84 27 SER B C 1
ATOM 1515 O O . SER B 1 27 ? 3.941 8.289 16.469 1 84 27 SER B O 1
ATOM 1517 N N . THR B 1 28 ? 5.465 8.266 14.82 1 87.62 28 THR B N 1
ATOM 1518 C CA . THR B 1 28 ? 5.484 9.719 14.695 1 87.62 28 THR B CA 1
ATOM 1519 C C . THR B 1 28 ? 4.121 10.242 14.258 1 87.62 28 THR B C 1
ATOM 1521 O O . THR B 1 28 ? 3.625 11.234 14.805 1 87.62 28 THR B O 1
ATOM 1524 N N . ALA B 1 29 ? 3.549 9.625 13.328 1 91.88 29 ALA B N 1
ATOM 1525 C CA . ALA B 1 29 ? 2.236 10.023 12.828 1 91.88 29 ALA B CA 1
ATOM 1526 C C . ALA B 1 29 ? 1.175 9.898 13.914 1 91.88 29 ALA B C 1
ATOM 1528 O O . ALA B 1 29 ? 0.356 10.805 14.094 1 91.88 29 ALA B O 1
ATOM 1529 N N . VAL B 1 30 ? 1.221 8.789 14.594 1 90.44 30 VAL B N 1
ATOM 1530 C CA . VAL B 1 30 ? 0.251 8.539 15.656 1 90.44 30 VAL B CA 1
ATOM 1531 C C . VAL B 1 30 ? 0.358 9.633 16.719 1 90.44 30 VAL B C 1
ATOM 1533 O O . VAL B 1 30 ? -0.65 10.219 17.109 1 90.44 30 VAL B O 1
ATOM 1536 N N . GLU B 1 31 ? 1.521 9.875 17.156 1 91.19 31 GLU B N 1
ATOM 1537 C CA . GLU B 1 31 ? 1.747 10.883 18.188 1 91.19 31 GLU B CA 1
ATOM 1538 C C . GLU B 1 31 ? 1.295 12.266 17.719 1 91.19 31 GLU B C 1
ATOM 1540 O O . GLU B 1 31 ? 0.642 13 18.469 1 91.19 31 GLU B O 1
ATOM 1545 N N . PHE B 1 32 ? 1.638 12.609 16.578 1 94.75 32 PHE B N 1
ATOM 1546 C CA . PHE B 1 32 ? 1.291 13.906 16.016 1 94.75 32 PHE B CA 1
ATOM 1547 C C . PHE B 1 32 ? -0.221 14.102 15.984 1 94.75 32 PHE B C 1
ATOM 1549 O O . PHE B 1 32 ? 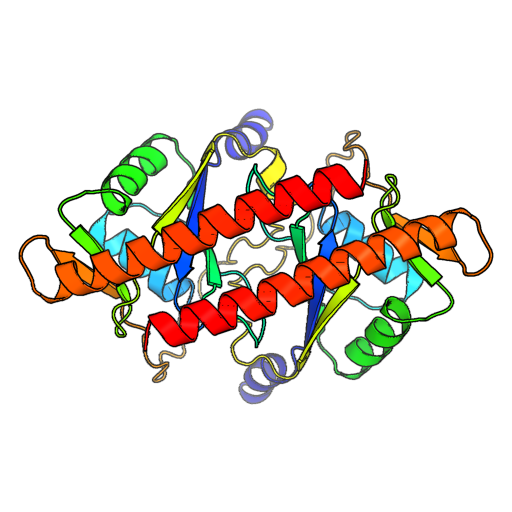-0.727 15.141 16.406 1 94.75 32 PHE B O 1
ATOM 1556 N N . LEU B 1 33 ? -0.914 13.133 15.445 1 96.25 33 LEU B N 1
ATOM 1557 C CA . LEU B 1 33 ? -2.367 13.211 15.344 1 96.25 33 LEU B CA 1
ATOM 1558 C C . LEU B 1 33 ? -3.01 13.281 16.719 1 96.25 33 LEU B C 1
ATOM 1560 O O . LEU B 1 33 ? -3.934 14.07 16.938 1 96.25 33 LEU B O 1
ATOM 1564 N N . CYS B 1 34 ? -2.516 12.492 17.594 1 95.5 34 CYS B N 1
ATOM 1565 C CA . CYS B 1 34 ? -3.059 12.5 18.938 1 95.5 34 CYS B CA 1
ATOM 1566 C C . CYS B 1 34 ? -2.85 13.859 19.609 1 95.5 34 CYS B C 1
ATOM 1568 O O . CYS B 1 34 ? -3.76 14.391 20.25 1 95.5 34 CYS B O 1
ATOM 1570 N N . GLN B 1 35 ? -1.7 14.383 19.453 1 95.38 35 GLN B N 1
ATOM 1571 C CA . GLN B 1 35 ? -1.356 15.672 20.062 1 95.38 35 GLN B CA 1
ATOM 1572 C C . GLN B 1 35 ? -2.268 16.781 19.547 1 95.38 35 GLN B C 1
ATOM 1574 O O . GLN B 1 35 ? -2.664 17.672 20.312 1 95.38 35 GLN B O 1
ATOM 1579 N N . HIS B 1 36 ? -2.66 16.766 18.344 1 96.19 36 HIS B N 1
ATOM 1580 C CA . HIS B 1 36 ? -3.334 17.906 17.719 1 96.19 36 HIS B CA 1
ATOM 1581 C C . HIS B 1 36 ? -4.844 17.703 17.688 1 96.19 36 HIS B C 1
ATOM 1583 O O . HIS B 1 36 ? -5.602 18.656 17.5 1 96.19 36 HIS B O 1
ATOM 1589 N N . THR B 1 37 ? -5.293 16.453 17.75 1 96.75 37 THR B N 1
ATOM 1590 C CA . THR B 1 37 ? -6.723 16.219 17.594 1 96.75 37 THR B CA 1
ATOM 1591 C C . THR B 1 37 ? -7.293 15.492 18.812 1 96.75 37 THR B C 1
ATOM 1593 O O . THR B 1 37 ? -8.516 15.375 18.953 1 96.75 37 THR B O 1
ATOM 1596 N N . LEU B 1 38 ? -6.426 14.844 19.625 1 95.12 38 LEU B N 1
ATOM 1597 C CA . LEU B 1 38 ? -6.781 14.031 20.781 1 95.12 38 LEU B CA 1
ATOM 1598 C C . LEU B 1 38 ? -7.484 12.75 20.359 1 95.12 38 LEU B C 1
ATOM 1600 O O . LEU B 1 38 ? -8.172 12.117 21.172 1 95.12 38 LEU B O 1
ATOM 1604 N N . VAL B 1 39 ? -7.391 12.469 19.109 1 95 39 VAL B N 1
ATOM 1605 C CA . VAL B 1 39 ? -7.945 11.234 18.578 1 95 39 VAL B CA 1
ATOM 1606 C C . VAL B 1 39 ? -6.895 10.125 18.641 1 95 39 VAL B C 1
ATOM 1608 O O . VAL B 1 39 ? -5.754 10.32 18.219 1 95 39 VAL B O 1
ATOM 1611 N N . LYS B 1 40 ? -7.262 9.062 19.234 1 89.44 40 LYS B N 1
ATOM 1612 C CA . LYS B 1 40 ? -6.41 7.879 19.219 1 89.44 40 LYS B CA 1
ATOM 1613 C C . LYS B 1 40 ? -6.637 7.055 17.953 1 89.44 40 LYS B C 1
ATOM 1615 O O . LYS B 1 40 ? -7.746 6.574 17.703 1 89.44 40 LYS B O 1
ATOM 1620 N N . ALA B 1 41 ? -5.629 6.996 17.172 1 88.12 41 ALA B N 1
ATOM 1621 C CA . ALA B 1 41 ? -5.723 6.277 15.906 1 88.12 41 ALA B CA 1
ATOM 1622 C C . ALA B 1 41 ? -4.52 5.359 15.703 1 88.12 41 ALA B C 1
ATOM 1624 O O . ALA B 1 41 ? -3.488 5.523 16.359 1 88.12 41 ALA B O 1
ATOM 1625 N N . SER B 1 42 ? -4.715 4.355 14.945 1 84.81 42 SER B N 1
ATOM 1626 C CA . SER B 1 42 ? -3.607 3.566 14.414 1 84.81 42 SER B CA 1
ATOM 1627 C C . SER B 1 42 ? -3.236 4.016 13.008 1 84.81 42 SER B C 1
ATOM 1629 O O . SER B 1 42 ? -4.113 4.328 12.195 1 84.81 42 SER B O 1
ATOM 1631 N N . VAL B 1 43 ? -1.958 4.09 12.805 1 86.94 43 VAL B N 1
ATOM 1632 C CA . VAL B 1 43 ? -1.491 4.516 11.492 1 86.94 43 VAL B CA 1
ATOM 1633 C C . VAL B 1 43 ? -0.618 3.428 10.875 1 86.94 43 VAL B C 1
ATOM 1635 O O . VAL B 1 43 ? 0.294 2.91 11.523 1 86.94 43 VAL B O 1
ATOM 1638 N N . PHE B 1 44 ? -0.941 3.131 9.594 1 83.56 44 PHE B N 1
ATOM 1639 C CA . PHE B 1 44 ? -0.16 2.18 8.82 1 83.56 44 PHE B CA 1
ATOM 1640 C C . PHE B 1 44 ? 0.481 2.861 7.613 1 83.56 44 PHE B C 1
ATOM 1642 O O . PHE B 1 44 ? -0.217 3.418 6.766 1 83.56 44 PHE B O 1
ATOM 1649 N N . ILE B 1 45 ? 1.755 2.797 7.668 1 87.25 45 ILE B N 1
ATOM 1650 C CA . ILE B 1 45 ? 2.475 3.32 6.512 1 87.25 45 ILE B CA 1
ATOM 1651 C C . ILE B 1 45 ? 2.857 2.172 5.582 1 87.25 45 ILE B C 1
ATOM 1653 O O . ILE B 1 45 ? 3.488 1.201 6.008 1 87.25 45 ILE B O 1
ATOM 1657 N N . PHE B 1 46 ? 2.52 2.297 4.355 1 85.06 46 PHE B N 1
ATOM 1658 C CA . PHE B 1 46 ? 2.748 1.211 3.41 1 85.06 46 PHE B CA 1
ATOM 1659 C C . PHE B 1 46 ? 4.18 1.237 2.893 1 85.06 46 PHE B C 1
ATOM 1661 O O . PHE B 1 46 ? 4.734 2.309 2.633 1 85.06 46 PHE B O 1
ATOM 1668 N N . PRO B 1 47 ? 4.73 0.056 2.746 1 83 47 PRO B N 1
ATOM 1669 C CA . PRO B 1 47 ? 6.031 0.018 2.07 1 83 47 PRO B CA 1
ATOM 1670 C C . PRO B 1 47 ? 5.977 0.595 0.658 1 83 47 PRO B C 1
ATOM 1672 O O . PRO B 1 47 ? 4.977 0.431 -0.043 1 83 47 PRO B O 1
ATOM 1675 N N . SER B 1 48 ? 7.027 1.3 0.361 1 83.19 48 SER B N 1
ATOM 1676 C CA . SER B 1 48 ? 7.109 1.916 -0.959 1 83.19 48 SER B CA 1
ATOM 1677 C C . SER B 1 48 ? 8.195 1.264 -1.807 1 83.19 48 SER B C 1
ATOM 1679 O O . SER B 1 48 ? 9.148 0.688 -1.272 1 83.19 48 SER B O 1
ATOM 1681 N N . LEU B 1 49 ? 7.941 1.351 -3.086 1 88 49 LEU B N 1
ATOM 1682 C CA . LEU B 1 49 ? 8.977 0.913 -4.016 1 88 49 LEU B CA 1
ATOM 1683 C C . LEU B 1 49 ? 10.133 1.903 -4.047 1 88 49 LEU B C 1
ATOM 1685 O O . LEU B 1 49 ? 9.961 3.08 -3.721 1 88 49 LEU B O 1
ATOM 1689 N N . SER B 1 50 ? 11.25 1.403 -4.441 1 85.88 50 SER B N 1
ATOM 1690 C CA . SER B 1 50 ? 12.43 2.25 -4.543 1 85.88 50 SER B CA 1
ATOM 1691 C C . SER B 1 50 ? 12.219 3.383 -5.543 1 85.88 50 SER B C 1
ATOM 1693 O O . SER B 1 50 ? 12.758 4.477 -5.375 1 85.88 50 SER B O 1
ATOM 1695 N N . SER B 1 51 ? 11.375 3.129 -6.586 1 87.31 51 SER B N 1
ATOM 1696 C CA . SER B 1 51 ? 11.148 4.117 -7.633 1 87.31 51 SER B CA 1
ATOM 1697 C C . SER B 1 51 ? 10.117 5.152 -7.199 1 87.31 51 SER B C 1
ATOM 1699 O O . SER B 1 51 ? 9.93 6.172 -7.871 1 87.31 51 SER B O 1
ATOM 1701 N N . GLU B 1 52 ? 9.469 4.891 -6.125 1 91.19 52 GLU B N 1
ATOM 1702 C CA . GLU B 1 52 ? 8.43 5.809 -5.672 1 91.19 52 GLU B CA 1
ATOM 1703 C C . GLU B 1 52 ? 9.016 6.938 -4.832 1 91.19 52 GLU B C 1
ATOM 1705 O O . GLU B 1 52 ? 10.008 6.746 -4.129 1 91.19 52 GLU B O 1
ATOM 1710 N N . THR B 1 53 ? 8.391 8.125 -4.934 1 88.06 53 THR B N 1
ATOM 1711 C CA . THR B 1 53 ? 8.914 9.305 -4.246 1 88.06 53 THR B CA 1
ATOM 1712 C C . THR B 1 53 ? 8.156 9.555 -2.945 1 88.06 53 THR B C 1
ATOM 1714 O O . THR B 1 53 ? 8.609 10.32 -2.094 1 88.06 53 THR B O 1
ATOM 1717 N N . PHE B 1 54 ? 7.109 8.992 -2.807 1 92.31 54 PHE B N 1
ATOM 1718 C CA . PHE B 1 54 ? 6.266 9.07 -1.619 1 92.31 54 PHE B CA 1
ATOM 1719 C C . PHE B 1 54 ? 5.598 7.73 -1.338 1 92.31 54 PHE B C 1
ATOM 1721 O O . PHE B 1 54 ? 5.738 6.785 -2.117 1 92.31 54 PHE B O 1
ATOM 1728 N N . THR B 1 55 ? 4.957 7.633 -0.237 1 91.12 55 THR B N 1
ATOM 1729 C CA . THR B 1 55 ? 4.184 6.434 0.06 1 91.12 55 THR B CA 1
ATOM 1730 C C . THR B 1 55 ? 2.783 6.801 0.548 1 91.12 55 THR B C 1
ATOM 1732 O O . THR B 1 55 ? 2.432 7.98 0.604 1 91.12 55 THR B O 1
ATOM 1735 N N . ARG B 1 56 ? 1.981 5.758 0.747 1 92.12 56 ARG B N 1
ATOM 1736 C CA . ARG B 1 56 ? 0.625 5.898 1.267 1 92.12 56 ARG B CA 1
ATOM 1737 C C . ARG B 1 56 ? 0.502 5.273 2.652 1 92.12 56 ARG B C 1
ATOM 1739 O O . ARG B 1 56 ? 1.388 4.535 3.086 1 92.12 56 ARG B O 1
ATOM 1746 N N . GLY B 1 57 ? -0.492 5.664 3.285 1 89.56 57 GLY B N 1
ATOM 1747 C CA . GLY B 1 57 ? -0.814 5.066 4.574 1 89.56 57 GLY B CA 1
ATOM 1748 C C . GLY B 1 57 ? -2.303 5.039 4.859 1 89.56 57 GLY B C 1
ATOM 1749 O O . GLY B 1 57 ? -3.105 5.52 4.055 1 89.56 57 GLY B O 1
ATOM 1750 N N . ALA B 1 58 ? -2.58 4.367 5.898 1 88.88 58 ALA B N 1
ATOM 1751 C CA . ALA B 1 58 ? -3.955 4.27 6.383 1 88.88 58 ALA B CA 1
ATOM 1752 C C . ALA B 1 58 ? -4.047 4.652 7.855 1 88.88 58 ALA B C 1
ATOM 1754 O O . ALA B 1 58 ? -3.215 4.23 8.664 1 88.88 58 ALA B O 1
ATOM 1755 N N . ILE B 1 59 ? -4.988 5.418 8.117 1 90.69 59 ILE B N 1
ATOM 1756 C CA . ILE B 1 59 ? -5.328 5.746 9.5 1 90.69 59 ILE B CA 1
ATOM 1757 C C . ILE B 1 59 ? -6.594 4.992 9.906 1 90.69 59 ILE B C 1
ATOM 1759 O O . ILE B 1 59 ? -7.648 5.16 9.289 1 90.69 59 ILE B O 1
ATOM 1763 N N . MET B 1 60 ? -6.438 4.203 10.898 1 86.69 60 MET B N 1
ATOM 1764 C CA . MET B 1 60 ? -7.566 3.414 11.383 1 86.69 60 MET B CA 1
ATOM 1765 C C . MET B 1 60 ? -8.18 4.047 12.625 1 86.69 60 MET B C 1
ATOM 1767 O O . MET B 1 60 ? -7.461 4.41 13.562 1 86.69 60 MET B O 1
ATOM 1771 N N . LEU B 1 61 ? -9.469 4.102 12.523 1 86.44 61 LEU B N 1
ATOM 1772 C CA . LEU B 1 61 ? -10.227 4.695 13.617 1 86.44 61 LEU B CA 1
ATOM 1773 C C . LEU B 1 61 ? -11.328 3.752 14.086 1 86.44 61 LEU B C 1
ATOM 1775 O O . LEU B 1 61 ? -11.789 2.896 13.328 1 86.44 61 LEU B O 1
ATOM 1779 N N . HIS B 1 62 ? -11.766 3.941 15.336 1 82.19 62 HIS B N 1
ATOM 1780 C CA . HIS B 1 62 ? -12.68 2.965 15.914 1 82.19 62 HIS B CA 1
ATOM 1781 C C . HIS B 1 62 ? -14.102 3.52 15.992 1 82.19 62 HIS B C 1
ATOM 1783 O O . HIS B 1 62 ? -15.055 2.77 16.219 1 82.19 62 HIS B O 1
ATOM 1789 N N . THR B 1 63 ? -14.242 4.785 15.844 1 84.75 63 THR B N 1
ATOM 1790 C CA . THR B 1 63 ? -15.586 5.352 15.875 1 84.75 63 THR B CA 1
ATOM 1791 C C . THR B 1 63 ? -15.789 6.324 14.719 1 84.75 63 THR B C 1
ATOM 1793 O O . THR B 1 63 ? -14.836 6.938 14.234 1 84.75 63 THR B O 1
ATOM 1796 N N . GLU B 1 64 ? -17.016 6.441 14.344 1 87.38 64 GLU B N 1
ATOM 1797 C CA . GLU B 1 64 ? -17.359 7.406 13.305 1 87.38 64 GLU B CA 1
ATOM 1798 C C . GLU B 1 64 ? -17.125 8.836 13.773 1 87.38 64 GLU B C 1
ATOM 1800 O O . GLU B 1 64 ? -16.797 9.711 12.977 1 87.38 64 GLU B O 1
ATOM 1805 N N . LYS B 1 65 ? -17.312 9.023 15.031 1 91.38 65 LYS B N 1
ATOM 1806 C CA . LYS B 1 65 ? -17.031 10.344 15.586 1 91.38 65 LYS B CA 1
ATOM 1807 C C . LYS B 1 65 ? -15.57 10.734 15.391 1 91.38 65 LYS B C 1
ATOM 1809 O O . LYS B 1 65 ? -15.273 11.859 15 1 91.38 65 LYS B O 1
ATOM 1814 N N . ASP B 1 66 ? -14.711 9.812 15.711 1 92.69 66 ASP B N 1
ATOM 1815 C CA . ASP B 1 66 ? -13.281 10.055 15.508 1 92.69 66 ASP B CA 1
ATOM 1816 C C . ASP B 1 66 ? -12.977 10.273 14.023 1 92.69 66 ASP B C 1
ATOM 1818 O O . ASP B 1 66 ? -12.109 11.086 13.68 1 92.69 66 ASP B O 1
ATOM 1822 N N . LEU B 1 67 ? -13.656 9.516 13.227 1 93.5 67 LEU B N 1
ATOM 1823 C CA . LEU B 1 67 ? -13.484 9.68 11.789 1 93.5 67 LEU B CA 1
ATOM 1824 C C . LEU B 1 67 ? -13.836 11.102 11.359 1 93.5 67 LEU B C 1
ATOM 1826 O O . LEU B 1 67 ? -13.094 11.727 10.586 1 93.5 67 LEU B O 1
ATOM 1830 N N . GLU B 1 68 ? -14.906 11.547 11.797 1 94.06 68 GLU B N 1
ATOM 1831 C CA . GLU B 1 68 ? -15.336 12.898 11.461 1 94.06 68 GLU B CA 1
ATOM 1832 C C . GLU B 1 68 ? -14.352 13.945 11.984 1 94.06 68 GLU B C 1
ATOM 1834 O O . GLU B 1 68 ? -13.93 14.836 11.242 1 94.06 68 GLU B O 1
ATOM 1839 N N . LYS B 1 69 ? -14.008 13.828 13.219 1 95.62 69 LYS B N 1
ATOM 1840 C CA . LYS B 1 69 ? -13.094 14.773 13.844 1 95.62 69 LYS B CA 1
ATOM 1841 C C . LYS B 1 69 ? -11.758 14.812 13.109 1 95.62 69 LYS B C 1
ATOM 1843 O O . LYS B 1 69 ? -11.25 15.891 12.781 1 95.62 69 LYS B O 1
ATOM 1848 N N . LEU B 1 70 ? -11.211 13.688 12.875 1 96.94 70 LEU B N 1
ATOM 1849 C CA . LEU B 1 70 ? -9.93 13.617 12.188 1 96.94 70 LEU B CA 1
ATOM 1850 C C . LEU B 1 70 ? -10.07 14.062 10.734 1 96.94 70 LEU B C 1
ATOM 1852 O O . LEU B 1 70 ? -9.188 14.742 10.203 1 96.94 70 LEU B O 1
ATOM 1856 N N . GLY B 1 71 ? -11.102 13.641 10.117 1 96.31 71 GLY B N 1
ATOM 1857 C CA . GLY B 1 71 ? -11.359 14.086 8.758 1 96.31 71 GLY B CA 1
ATOM 1858 C C . GLY B 1 71 ? -11.391 15.594 8.625 1 96.31 71 GLY B C 1
ATOM 1859 O O . GLY B 1 71 ? -10.766 16.156 7.723 1 96.31 71 GLY B O 1
ATOM 1860 N N . ASP B 1 72 ? -12.117 16.188 9.516 1 96.06 72 ASP B N 1
ATOM 1861 C CA . ASP B 1 72 ? -12.195 17.641 9.516 1 96.06 72 ASP B CA 1
ATOM 1862 C C . ASP B 1 72 ? -10.812 18.266 9.695 1 96.06 72 ASP B C 1
ATOM 1864 O O . ASP B 1 72 ? -10.492 19.281 9.062 1 96.06 72 ASP B O 1
ATOM 1868 N N . PHE B 1 73 ? -10.078 17.734 10.594 1 97.94 73 PHE B N 1
ATOM 1869 C CA . PHE B 1 73 ? -8.742 18.234 10.859 1 97.94 73 PHE B CA 1
ATOM 1870 C C . PHE B 1 73 ? -7.855 18.094 9.625 1 97.94 73 PHE B C 1
ATOM 1872 O O . PHE B 1 73 ? -7.156 19.047 9.25 1 97.94 73 PHE B O 1
ATOM 1879 N N . LEU B 1 74 ? -7.855 16.938 8.969 1 97.81 74 LEU B N 1
ATOM 1880 C CA . LEU B 1 74 ? -6.984 16.625 7.844 1 97.81 74 LEU B CA 1
ATOM 1881 C C . LEU B 1 74 ? -7.387 17.422 6.609 1 97.81 74 LEU B C 1
ATOM 1883 O O . LEU B 1 74 ? -6.547 17.734 5.766 1 97.81 74 LEU B O 1
ATOM 1887 N N . GLU B 1 75 ? -8.609 17.766 6.512 1 97.06 75 GLU B N 1
ATOM 1888 C CA . GLU B 1 75 ? -9.102 18.406 5.297 1 97.06 75 GLU B CA 1
ATOM 1889 C C . GLU B 1 75 ? -9.445 19.875 5.547 1 97.06 75 GLU B C 1
ATOM 1891 O O . GLU B 1 75 ? -10.164 20.484 4.758 1 97.06 75 GLU B O 1
ATOM 1896 N N . ASN B 1 76 ? -9.031 20.344 6.648 1 96.88 76 ASN B N 1
ATOM 1897 C CA . ASN B 1 76 ? -9.242 21.75 6.953 1 96.88 76 ASN B CA 1
ATOM 1898 C C . ASN B 1 76 ? -8.578 22.656 5.918 1 96.88 76 ASN B C 1
ATOM 1900 O O . ASN B 1 76 ? -7.375 22.547 5.672 1 96.88 76 ASN B O 1
ATOM 1904 N N . PRO B 1 77 ? -9.281 23.547 5.293 1 95.75 77 PRO B N 1
ATOM 1905 C CA . PRO B 1 77 ? -8.719 24.391 4.234 1 95.75 77 PRO B CA 1
ATOM 1906 C C . PRO B 1 77 ? -7.727 25.422 4.773 1 95.75 77 PRO B C 1
ATOM 1908 O O . PRO B 1 77 ? -6.988 26.031 3.998 1 95.75 77 PRO B O 1
ATOM 1911 N N . ASN B 1 78 ? -7.719 25.609 6.09 1 97.38 78 ASN B N 1
ATOM 1912 C CA . ASN B 1 78 ? -6.891 26.656 6.672 1 97.38 78 ASN B CA 1
ATOM 1913 C C . ASN B 1 78 ? -5.512 26.141 7.062 1 97.38 78 ASN B C 1
ATOM 1915 O O . ASN B 1 78 ? -4.641 26.906 7.461 1 97.38 78 ASN B O 1
ATOM 1919 N N . HIS B 1 79 ? -5.383 24.828 7.012 1 98.06 79 HIS B N 1
ATOM 1920 C CA . HIS B 1 79 ? -4.055 24.312 7.328 1 98.06 79 HIS B CA 1
ATOM 1921 C C . HIS B 1 79 ? -3.805 22.969 6.633 1 98.06 79 HIS B C 1
ATOM 1923 O O . HIS B 1 79 ? -4.73 22.359 6.098 1 98.06 79 HIS B O 1
ATOM 1929 N N . MET B 1 80 ? -2.566 22.594 6.598 1 98.19 80 MET B N 1
ATOM 1930 C CA . MET B 1 80 ? -2.121 21.312 6.066 1 98.19 80 MET B CA 1
ATOM 1931 C C . MET B 1 80 ? -1.048 20.703 6.961 1 98.19 80 MET B C 1
ATOM 1933 O O . MET B 1 80 ? -0.29 21.422 7.609 1 98.19 80 MET B O 1
ATOM 1937 N N . ILE B 1 81 ? -1.061 19.391 7.035 1 98.06 81 ILE B N 1
ATOM 1938 C CA . ILE B 1 81 ? 0.049 18.688 7.66 1 98.06 81 ILE B CA 1
ATOM 1939 C C . ILE B 1 81 ? 1.161 18.469 6.641 1 98.06 81 ILE B C 1
ATOM 1941 O O . ILE B 1 81 ? 0.915 17.938 5.551 1 98.06 81 ILE B O 1
ATOM 1945 N N . THR B 1 82 ? 2.4 18.844 6.965 1 97.19 82 THR B N 1
ATOM 1946 C CA . THR B 1 82 ? 3.533 18.641 6.07 1 97.19 82 THR B CA 1
ATOM 1947 C C . THR B 1 82 ? 4.688 17.969 6.801 1 97.19 82 THR B C 1
ATOM 1949 O O . THR B 1 82 ? 4.789 18.062 8.031 1 97.19 82 THR B O 1
ATOM 1952 N N . SER B 1 83 ? 5.469 17.219 6.066 1 93.56 83 SER B N 1
ATOM 1953 C CA . SER B 1 83 ? 6.758 16.766 6.582 1 93.56 83 SER B CA 1
ATOM 1954 C C . SER B 1 83 ? 7.754 17.922 6.66 1 93.56 83 SER B C 1
ATOM 1956 O O . SER B 1 83 ? 7.445 19.031 6.254 1 93.56 83 SER B O 1
ATOM 1958 N N . SER B 1 84 ? 8.922 17.609 7.195 1 87 84 SER B N 1
ATOM 1959 C CA . SER B 1 84 ? 9.969 18.625 7.309 1 87 84 SER B CA 1
ATOM 1960 C C . SER B 1 84 ? 10.43 19.094 5.938 1 87 84 SER B C 1
ATOM 1962 O O . SER B 1 84 ? 10.922 20.219 5.793 1 87 84 SER B O 1
ATOM 1964 N N . THR B 1 85 ? 10.242 18.297 4.93 1 84.25 85 THR B N 1
ATOM 1965 C CA . THR B 1 85 ? 10.648 18.656 3.576 1 84.25 85 THR B CA 1
ATOM 1966 C C . THR B 1 85 ? 9.531 19.422 2.861 1 84.25 85 THR B C 1
ATOM 1968 O O . THR B 1 85 ? 9.688 19.828 1.713 1 84.25 85 THR B O 1
ATOM 1971 N N . GLY B 1 86 ? 8.398 19.578 3.52 1 91.62 86 GLY B N 1
ATOM 1972 C CA . GLY B 1 86 ? 7.309 20.359 2.957 1 91.62 86 GLY B CA 1
ATOM 1973 C C . GLY B 1 86 ? 6.293 19.516 2.205 1 91.62 86 GLY B C 1
ATOM 1974 O O . GLY B 1 86 ? 5.418 20.062 1.521 1 91.62 86 GLY B O 1
ATOM 1975 N N . ARG B 1 87 ? 6.43 18.25 2.229 1 95.19 87 ARG B N 1
ATOM 1976 C CA . ARG B 1 87 ? 5.48 17.359 1.561 1 95.19 87 ARG B CA 1
ATOM 1977 C C . ARG B 1 87 ? 4.176 17.266 2.342 1 95.19 87 ARG B C 1
ATOM 1979 O O . ARG B 1 87 ? 4.16 16.781 3.479 1 95.19 87 ARG B O 1
ATOM 1986 N N . PRO B 1 88 ? 3.008 17.688 1.69 1 97.69 88 PRO B N 1
ATOM 1987 C CA . PRO B 1 88 ? 1.747 17.703 2.436 1 97.69 88 PRO B CA 1
ATOM 1988 C C . PRO B 1 88 ? 1.037 16.359 2.418 1 97.69 88 PRO B C 1
ATOM 1990 O O . PRO B 1 88 ? 1.068 15.648 1.406 1 97.69 88 PRO B O 1
ATOM 1993 N N . TRP B 1 89 ? 0.385 16 3.508 1 98.12 89 TRP B N 1
ATOM 1994 C CA . TRP B 1 89 ? -0.539 14.875 3.52 1 98.12 89 TRP B CA 1
ATOM 1995 C C . TRP B 1 89 ? -1.764 15.164 2.658 1 98.12 89 TRP B C 1
ATOM 1997 O O . TRP B 1 89 ? -2.26 16.297 2.633 1 98.12 89 TRP B O 1
ATOM 2007 N N . VAL B 1 90 ? -2.189 14.18 2.018 1 98.06 90 VAL B N 1
ATOM 2008 C CA . VAL B 1 90 ? -3.4 14.32 1.216 1 98.06 90 VAL B CA 1
ATOM 2009 C C . VAL B 1 90 ? -4.355 13.164 1.518 1 98.06 90 VAL B C 1
ATOM 2011 O O . VAL B 1 90 ? -3.98 12 1.409 1 98.06 90 VAL B O 1
ATOM 2014 N N . VAL B 1 91 ? -5.57 13.453 1.929 1 96.75 91 VAL B N 1
ATOM 2015 C CA . VAL B 1 91 ? -6.602 12.43 2.094 1 96.75 91 VAL B CA 1
ATOM 2016 C C . VAL B 1 91 ? -7.039 11.914 0.726 1 96.75 91 VAL B C 1
ATOM 2018 O O . VAL B 1 91 ? -7.5 12.688 -0.117 1 96.75 91 VAL B O 1
ATOM 2021 N N . ILE B 1 92 ? -6.867 10.664 0.553 1 94.31 92 ILE B N 1
ATOM 2022 C CA . ILE B 1 92 ? -7.191 10.07 -0.74 1 94.31 92 ILE B CA 1
ATOM 2023 C C . ILE B 1 92 ? -8.594 9.461 -0.694 1 94.31 92 ILE B C 1
ATOM 2025 O O . ILE B 1 92 ? -9.359 9.578 -1.654 1 94.31 92 ILE B O 1
ATOM 2029 N N . GLU B 1 93 ? -8.906 8.773 0.364 1 91.94 93 GLU B N 1
ATOM 2030 C CA . GLU B 1 93 ? -10.195 8.078 0.473 1 91.94 93 GLU B CA 1
ATOM 2031 C C . GLU B 1 93 ? -10.562 7.836 1.933 1 91.94 93 GLU B C 1
ATOM 2033 O O . GLU B 1 93 ? -9.695 7.547 2.76 1 91.94 93 GLU B O 1
ATOM 2038 N N . LYS B 1 94 ? -11.82 8.008 2.207 1 87.38 94 LYS B N 1
ATOM 2039 C CA . LYS B 1 94 ? -12.383 7.641 3.5 1 87.38 94 LYS B CA 1
ATOM 2040 C C . LYS B 1 94 ? -13.305 6.43 3.373 1 87.38 94 LYS B C 1
ATOM 2042 O O . LYS B 1 94 ? -14.156 6.379 2.479 1 87.38 94 LYS B O 1
ATOM 2047 N N . GLN B 1 95 ? -12.977 5.527 4.199 1 78.62 95 GLN B N 1
ATOM 2048 C CA . GLN B 1 95 ? -13.773 4.305 4.156 1 78.62 95 GLN B CA 1
ATOM 2049 C C . GLN B 1 95 ? -14.398 4.008 5.516 1 78.62 95 GLN B C 1
ATOM 2051 O O . GLN B 1 95 ? -13.742 4.133 6.547 1 78.62 95 GLN B O 1
ATOM 2056 N N . VAL B 1 96 ? -15.688 3.771 5.414 1 65.31 96 VAL B N 1
ATOM 2057 C CA . VAL B 1 96 ? -16.422 3.41 6.629 1 65.31 96 VAL B CA 1
ATOM 2058 C C . VAL B 1 96 ? -16.859 1.951 6.551 1 65.31 96 VAL B C 1
ATOM 2060 O O . VAL B 1 96 ? -17.312 1.489 5.5 1 65.31 96 VAL B O 1
ATOM 2063 N N . GLY B 1 97 ? -16.859 1.254 7.688 1 58.66 97 GLY B N 1
ATOM 2064 C CA . GLY B 1 97 ? -17.422 -0.082 7.801 1 58.66 97 GLY B CA 1
ATOM 2065 C C . GLY B 1 97 ? -16.516 -1.157 7.211 1 58.66 97 GLY B C 1
ATOM 2066 O O . GLY B 1 97 ? -17 -2.09 6.566 1 58.66 97 GLY B O 1
ATOM 2067 N N . LEU B 1 98 ? -15.281 -0.971 7.301 1 54.38 98 LEU B N 1
ATOM 2068 C CA . LEU B 1 98 ? -14.422 -1.899 6.566 1 54.38 98 LEU B CA 1
ATOM 2069 C C . LEU B 1 98 ? -14.547 -3.312 7.129 1 54.38 98 LEU B C 1
ATOM 2071 O O . LEU B 1 98 ? -14.078 -3.588 8.234 1 54.38 98 LEU B O 1
ATOM 2075 N N . GLU B 1 99 ? -15.719 -3.9 7.098 1 47.44 99 GLU B N 1
ATOM 2076 C CA . GLU B 1 99 ? -15.656 -5.34 7.336 1 47.44 99 GLU B CA 1
ATOM 2077 C C . GLU B 1 99 ? -14.352 -5.934 6.809 1 47.44 99 GLU B C 1
ATOM 2079 O O . GLU B 1 99 ? -13.758 -6.805 7.445 1 47.44 99 GLU B O 1
ATOM 2084 N N . ASN B 1 100 ? -14.062 -5.609 5.668 1 47.06 100 ASN B N 1
ATOM 2085 C CA . ASN B 1 100 ? -13.055 -6.316 4.891 1 47.06 100 ASN B CA 1
ATOM 2086 C C . ASN B 1 100 ? -11.672 -5.699 5.082 1 47.06 100 ASN B C 1
ATOM 2088 O O . ASN B 1 100 ? -10.695 -6.164 4.488 1 47.06 100 ASN B O 1
ATOM 2092 N N . ILE B 1 101 ? -11.641 -4.527 5.664 1 48.41 101 ILE B N 1
ATOM 2093 C CA . ILE B 1 101 ? -10.297 -3.979 5.816 1 48.41 101 ILE B CA 1
ATOM 2094 C C . ILE B 1 101 ? -9.453 -4.918 6.672 1 48.41 101 ILE B C 1
ATOM 2096 O O . ILE B 1 101 ? -8.25 -5.066 6.441 1 48.41 101 ILE B O 1
ATOM 2100 N N . LYS B 1 102 ? -10.156 -5.504 7.605 1 46.62 102 LYS B N 1
ATOM 2101 C CA . LYS B 1 102 ? -9.391 -6.379 8.492 1 46.62 102 LYS B CA 1
ATOM 2102 C C . LYS B 1 102 ? -8.664 -7.465 7.703 1 46.62 102 LYS B C 1
ATOM 2104 O O . LYS B 1 102 ? -7.562 -7.875 8.07 1 46.62 102 LYS B O 1
ATOM 2109 N N . ALA B 1 103 ? -9.508 -7.875 6.777 1 44.47 103 ALA B N 1
ATOM 2110 C CA . ALA B 1 103 ? -8.844 -8.977 6.082 1 44.47 103 ALA B CA 1
ATOM 2111 C C . ALA B 1 103 ? -7.516 -8.523 5.477 1 44.47 103 ALA B C 1
ATOM 2113 O O . ALA B 1 103 ? -6.59 -9.32 5.328 1 44.47 103 ALA B O 1
ATOM 2114 N N . SER B 1 104 ? -7.656 -7.305 4.98 1 44.12 104 SER B N 1
ATOM 2115 C CA . SER B 1 104 ? -6.461 -6.809 4.309 1 44.12 104 SER B CA 1
ATOM 2116 C C . SER B 1 104 ? -5.348 -6.508 5.305 1 44.12 104 SER B C 1
ATOM 2118 O O . SER B 1 104 ? -4.172 -6.742 5.023 1 44.12 104 SER B O 1
ATOM 2120 N N . ILE B 1 105 ? -5.855 -5.586 6.277 1 44.81 105 ILE B N 1
ATOM 2121 C CA . ILE B 1 105 ? -4.785 -5.145 7.168 1 44.81 105 ILE B CA 1
ATOM 2122 C C . ILE B 1 105 ? -4.453 -6.258 8.156 1 44.81 105 ILE B C 1
ATOM 2124 O O . ILE B 1 105 ? -5.301 -6.66 8.961 1 44.81 105 ILE B O 1
ATOM 2128 N N . GLY B 1 106 ? -4.242 -7.293 7.684 1 38.09 106 GLY B N 1
ATOM 2129 C CA . GLY B 1 106 ? -3.824 -8.258 8.688 1 38.09 106 GLY B CA 1
ATOM 2130 C C . GLY B 1 106 ? -3.594 -7.645 10.055 1 38.09 106 GLY B C 1
ATOM 2131 O O . GLY B 1 106 ? -3.68 -6.422 10.211 1 38.09 106 GLY B O 1
ATOM 2132 N N . THR B 1 107 ? -3.547 -8.523 11.07 1 37.34 107 THR B N 1
ATOM 2133 C CA . THR B 1 107 ? -3.16 -8.281 12.453 1 37.34 107 THR B CA 1
ATOM 2134 C C . THR B 1 107 ? -2.092 -7.195 12.539 1 37.34 107 THR B C 1
ATOM 2136 O O . THR B 1 107 ? -0.903 -7.496 12.672 1 37.34 107 THR B O 1
ATOM 2139 N N . LEU B 1 108 ? -2.133 -6.395 11.609 1 37.75 108 LEU B N 1
ATOM 2140 C CA . LEU B 1 108 ? -1.137 -5.34 11.758 1 37.75 108 LEU B CA 1
ATOM 2141 C C . LEU B 1 108 ? -1.283 -4.645 13.109 1 37.75 108 LEU B C 1
ATOM 2143 O O . LEU B 1 108 ? -0.674 -3.598 13.344 1 37.75 108 LEU B O 1
ATOM 2147 N N . LEU B 1 109 ? -2.273 -5.113 13.867 1 33.47 109 LEU B N 1
ATOM 2148 C CA . LEU B 1 109 ? -2.441 -4.246 15.031 1 33.47 109 LEU B CA 1
ATOM 2149 C C . LEU B 1 109 ? -1.142 -4.141 15.82 1 33.47 109 LEU B C 1
ATOM 2151 O O . LEU B 1 109 ? -0.42 -5.129 15.977 1 33.47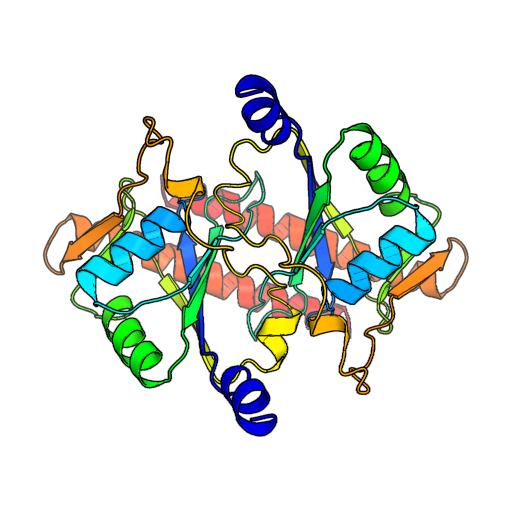 109 LEU B O 1
ATOM 2155 N N . PRO B 1 110 ? -0.629 -2.938 15.953 1 31.44 110 PRO B N 1
ATOM 2156 C CA . PRO B 1 110 ? 0.498 -2.672 16.844 1 31.44 110 PRO B CA 1
ATOM 2157 C C . PRO B 1 110 ? 0.445 -3.506 18.125 1 31.44 110 PRO B C 1
ATOM 2159 O O . PRO B 1 110 ? -0.606 -3.598 18.766 1 31.44 110 PRO B O 1
ATOM 2162 N N . GLU B 1 111 ? 0.953 -4.738 18.219 1 30.86 111 GLU B N 1
ATOM 2163 C CA . GLU B 1 111 ? 1.14 -4.988 19.656 1 30.86 111 GLU B CA 1
ATOM 2164 C C . GLU B 1 111 ? 1.624 -3.734 20.375 1 30.86 111 GLU B C 1
ATOM 2166 O O . GLU B 1 111 ? 2.238 -2.857 19.766 1 30.86 111 GLU B O 1
ATOM 2171 N N . SER B 1 112 ? 1.31 -3.65 21.734 1 30.44 112 SER B N 1
ATOM 2172 C CA . SER B 1 112 ? 1.528 -2.578 22.703 1 30.44 112 SER B CA 1
ATOM 2173 C C . SER B 1 112 ? 2.861 -1.88 22.453 1 30.44 112 SER B C 1
ATOM 2175 O O . SER B 1 112 ? 3.678 -2.346 21.656 1 30.44 112 SER B O 1
ATOM 2177 N N . GLU B 1 113 ? 3.689 -1.706 23.547 1 30.08 113 GLU B N 1
ATOM 2178 C CA . GLU B 1 113 ? 4.406 -0.81 24.453 1 30.08 113 GLU B CA 1
ATOM 2179 C C . GLU B 1 113 ? 5.848 -0.604 24 1 30.08 113 GLU B C 1
ATOM 2181 O O . GLU B 1 113 ? 6.426 0.465 24.203 1 30.08 113 GLU B O 1
ATOM 2186 N N . ASP B 1 114 ? 6.637 -1.693 23.641 1 30.56 114 ASP B N 1
ATOM 2187 C CA . ASP B 1 114 ? 8.055 -1.59 23.984 1 30.56 114 ASP B CA 1
ATOM 2188 C C . ASP B 1 114 ? 8.844 -0.952 22.844 1 30.56 114 ASP B C 1
ATOM 2190 O O . ASP B 1 114 ? 10.07 -0.83 22.922 1 30.56 114 ASP B O 1
ATOM 2194 N N . ALA B 1 115 ? 8.289 -1.08 21.672 1 33.78 115 ALA B N 1
ATOM 2195 C CA . ALA B 1 115 ? 9.242 -0.539 20.703 1 33.78 115 ALA B CA 1
ATOM 2196 C C . ALA B 1 115 ? 9.414 0.965 20.891 1 33.78 115 ALA B C 1
ATOM 2198 O O . ALA B 1 115 ? 10.07 1.627 20.078 1 33.78 115 ALA B O 1
ATOM 2199 N N . LEU B 1 116 ? 8.68 1.598 21.766 1 31.47 116 LEU B N 1
ATOM 2200 C CA . LEU B 1 116 ? 8.969 2.998 22.062 1 31.47 116 LEU B CA 1
ATOM 2201 C C . LEU B 1 116 ? 10.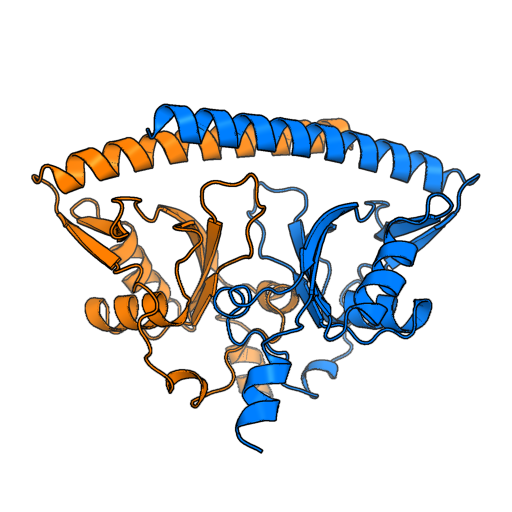445 3.195 22.375 1 31.47 116 LEU B C 1
ATOM 2203 O O . LEU B 1 116 ? 10.875 4.312 22.672 1 31.47 116 LEU B O 1
ATOM 2207 N N . GLN B 1 117 ? 11.117 2.172 22.812 1 32.12 117 GLN B N 1
ATOM 2208 C CA . GLN B 1 117 ? 12.211 2.674 23.641 1 32.12 117 GLN B CA 1
ATOM 2209 C C . GLN B 1 117 ? 13.273 3.367 22.781 1 32.12 117 GLN B C 1
ATOM 2211 O O . GLN B 1 117 ? 13.82 4.398 23.188 1 32.12 117 GLN B O 1
ATOM 2216 N N . ASP B 1 118 ? 14.148 2.527 22.031 1 34.19 118 ASP B N 1
ATOM 2217 C CA . ASP B 1 118 ? 15.398 3.277 21.969 1 34.19 118 ASP B CA 1
ATOM 2218 C C . ASP B 1 118 ? 15.273 4.473 21.016 1 34.19 118 ASP B C 1
ATOM 2220 O O . ASP B 1 118 ? 14.914 4.312 19.859 1 34.19 118 ASP B O 1
ATOM 2224 N N . GLY B 1 119 ? 14.781 5.633 21.344 1 33.22 119 GLY B N 1
ATOM 2225 C CA . GLY B 1 119 ? 14.742 7.035 20.953 1 33.22 119 GLY B CA 1
ATOM 2226 C C . GLY B 1 119 ? 15.859 7.418 20 1 33.22 119 GLY B C 1
ATOM 2227 O O . GLY B 1 119 ? 16.219 8.594 19.906 1 33.22 119 GLY B O 1
ATOM 2228 N N . LYS B 1 120 ? 16.875 6.5 19.688 1 35.38 120 LYS B N 1
ATOM 2229 C CA . LYS B 1 120 ? 17.906 7.305 19.047 1 35.38 120 LYS B CA 1
ATOM 2230 C C . LYS B 1 120 ? 17.312 8.164 17.922 1 35.38 120 LYS B C 1
ATOM 2232 O O . LYS B 1 120 ? 16.203 7.914 17.469 1 35.38 120 LYS B O 1
ATOM 2237 N N . ASN B 1 121 ? 18.281 8.938 17.172 1 35.97 121 ASN B N 1
ATOM 2238 C CA . ASN B 1 121 ? 18.234 10.078 16.266 1 35.97 121 ASN B CA 1
ATOM 2239 C C . ASN B 1 121 ? 17.422 9.758 15.016 1 35.97 121 ASN B C 1
ATOM 2241 O O . ASN B 1 121 ? 17.984 9.352 14 1 35.97 121 ASN B O 1
ATOM 2245 N N . ARG B 1 122 ? 16.609 8.781 15.039 1 39.94 122 ARG B N 1
ATOM 2246 C CA . ARG B 1 122 ? 15.898 8.734 13.773 1 39.94 122 ARG B CA 1
ATOM 2247 C C . ARG B 1 122 ? 15.477 10.125 13.32 1 39.94 122 ARG B C 1
ATOM 2249 O O . ARG B 1 122 ? 14.914 10.898 14.102 1 39.94 122 ARG B O 1
ATOM 2256 N N . LYS B 1 123 ? 16.172 10.695 12.516 1 41.88 123 LYS B N 1
ATOM 2257 C CA . LYS B 1 123 ? 15.734 11.938 11.875 1 41.88 123 LYS B CA 1
ATOM 2258 C C . LYS B 1 123 ? 14.211 12.039 11.844 1 41.88 123 LYS B C 1
ATOM 2260 O O . LYS B 1 123 ? 13.539 11.164 11.305 1 41.88 123 LYS B O 1
ATOM 2265 N N . SER B 1 124 ? 13.531 12.289 12.938 1 47.28 124 SER B N 1
ATOM 2266 C CA . SER B 1 124 ? 12.125 12.625 13.117 1 47.28 124 SER B CA 1
ATOM 2267 C C . SER B 1 124 ? 11.539 13.25 11.852 1 47.28 124 SER B C 1
ATOM 2269 O O . SER B 1 124 ? 12.016 14.289 11.391 1 47.28 124 SER B O 1
ATOM 2271 N N . ASN B 1 125 ? 11.406 12.484 10.852 1 58.81 125 ASN B N 1
ATOM 2272 C CA . ASN B 1 125 ? 10.586 13.211 9.891 1 58.81 125 ASN B CA 1
ATOM 2273 C C . ASN B 1 125 ? 9.492 14.016 10.586 1 58.81 125 ASN B C 1
ATOM 2275 O O . ASN B 1 125 ? 8.461 13.453 10.977 1 58.81 125 ASN B O 1
ATOM 2279 N N . ASN B 1 126 ? 9.891 15.055 11.172 1 80.5 126 ASN B N 1
ATOM 2280 C CA . ASN B 1 126 ? 9.031 15.961 11.922 1 80.5 126 ASN B CA 1
ATOM 2281 C C . ASN B 1 126 ? 7.84 16.422 11.094 1 80.5 126 ASN B C 1
ATOM 2283 O O . ASN B 1 126 ? 7.965 16.641 9.883 1 80.5 126 ASN B O 1
ATOM 2287 N N . LEU B 1 127 ? 6.711 16.203 11.555 1 95.69 127 LEU B N 1
ATOM 2288 C CA . LEU B 1 127 ? 5.465 16.719 10.992 1 95.69 127 LEU B CA 1
ATOM 2289 C C . LEU B 1 127 ? 5.141 18.094 11.555 1 95.69 127 LEU B C 1
ATOM 2291 O O . LEU B 1 127 ? 5.457 18.391 12.711 1 95.69 127 LEU B O 1
ATOM 2295 N N . GLU B 1 128 ? 4.684 18.922 10.727 1 95.56 128 GLU B N 1
ATOM 2296 C CA . GLU B 1 128 ? 4.25 20.234 11.164 1 95.56 128 GLU B CA 1
ATOM 2297 C C . GLU B 1 128 ? 2.92 20.625 10.523 1 95.56 128 GLU B C 1
ATOM 2299 O O . GLU B 1 128 ? 2.518 20.047 9.516 1 95.56 128 GLU B O 1
ATOM 2304 N N . ILE B 1 129 ? 2.309 21.562 11.109 1 97.62 129 ILE B N 1
ATOM 2305 C CA . ILE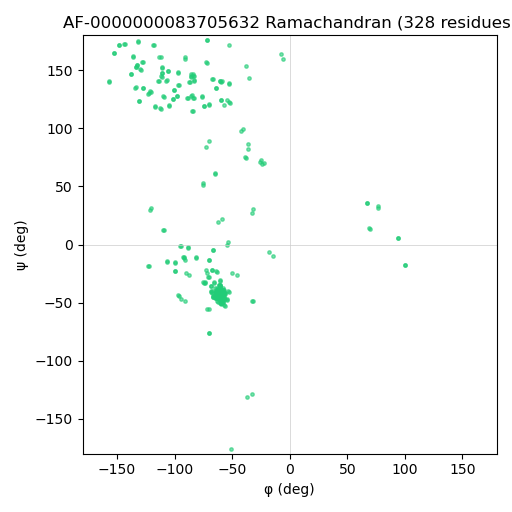 B 1 129 ? 1.117 22.172 10.539 1 97.62 129 ILE B CA 1
ATOM 2306 C C . ILE B 1 129 ? 1.489 23.5 9.891 1 97.62 129 ILE B C 1
ATOM 2308 O O . ILE B 1 129 ? 2.125 24.359 10.516 1 97.62 129 ILE B O 1
ATOM 2312 N N . VAL B 1 130 ? 1.161 23.656 8.641 1 97.88 130 VAL B N 1
ATOM 2313 C CA . VAL B 1 130 ? 1.351 24.938 7.965 1 97.88 130 VAL B CA 1
ATOM 2314 C C . VAL B 1 130 ? -0.001 25.609 7.746 1 97.88 130 VAL B C 1
ATOM 2316 O O . VAL B 1 130 ? -0.985 24.938 7.41 1 97.88 130 VAL B O 1
ATOM 2319 N N . TYR B 1 131 ? -0.03 26.859 7.91 1 98 131 TYR B N 1
ATOM 2320 C CA . TYR B 1 131 ? -1.307 27.562 7.945 1 98 131 TYR B CA 1
ATOM 2321 C C . TYR B 1 131 ? -1.479 28.438 6.707 1 98 131 TYR B C 1
ATOM 2323 O O . TYR B 1 131 ? -0.502 28.969 6.172 1 98 131 TYR B O 1
ATOM 2331 N N . SER B 1 132 ? -2.736 28.516 6.363 1 97.31 132 SER B N 1
ATOM 2332 C CA . SER B 1 132 ? -3.092 29.375 5.238 1 97.31 132 SER B CA 1
ATOM 2333 C C . SER B 1 132 ? -2.533 30.781 5.418 1 97.31 132 SER B C 1
ATOM 2335 O O . SER B 1 132 ? -2.562 31.328 6.52 1 97.31 132 SER B O 1
ATOM 2337 N N . GLY B 1 133 ? -2.014 31.375 4.316 1 96.88 133 GLY B N 1
ATOM 2338 C CA . GLY B 1 133 ? -1.459 32.719 4.348 1 96.88 133 GLY B CA 1
ATOM 2339 C C . GLY B 1 133 ? 0.055 32.719 4.426 1 96.88 133 GLY B C 1
ATOM 2340 O O . GLY B 1 133 ? 0.682 33.781 4.195 1 96.88 133 GLY B O 1
ATOM 2341 N N . THR B 1 134 ? 0.704 31.641 4.805 1 96.88 134 THR B N 1
ATOM 2342 C CA . THR B 1 134 ? 2.158 31.578 4.902 1 96.88 134 THR B CA 1
ATOM 2343 C C . THR B 1 134 ? 2.77 31.094 3.588 1 96.88 134 THR B C 1
ATOM 2345 O O . THR B 1 134 ? 2.066 30.578 2.723 1 96.88 134 THR B O 1
ATOM 2348 N N . GLN B 1 135 ? 4.023 31.359 3.436 1 96.38 135 GLN B N 1
ATOM 2349 C CA . GLN B 1 135 ? 4.75 30.875 2.268 1 96.38 135 GLN B CA 1
ATOM 2350 C C . GLN B 1 135 ? 4.82 29.359 2.256 1 96.38 135 GLN B C 1
ATOM 2352 O O . GLN B 1 135 ? 4.719 28.734 1.198 1 96.38 135 GLN B O 1
ATOM 2357 N N . GLU B 1 136 ? 4.977 28.812 3.463 1 96.12 136 GLU B N 1
ATOM 2358 C CA . GLU B 1 136 ? 5.02 27.359 3.586 1 96.12 136 GLU B CA 1
ATOM 2359 C C . GLU B 1 136 ? 3.717 26.719 3.107 1 96.12 136 GLU B C 1
ATOM 2361 O O . GLU B 1 136 ? 3.732 25.672 2.445 1 96.12 136 GLU B O 1
ATOM 2366 N N . PHE B 1 137 ? 2.643 27.297 3.42 1 97.5 137 PHE B N 1
ATOM 2367 C CA . PHE B 1 137 ? 1.341 26.812 2.986 1 97.5 137 PHE B CA 1
ATOM 2368 C C . PHE B 1 137 ? 1.213 26.875 1.47 1 97.5 137 PHE B C 1
ATOM 2370 O O . PHE B 1 137 ? 0.687 25.953 0.845 1 97.5 137 PHE B O 1
ATOM 2377 N N . LYS B 1 138 ? 1.671 27.953 0.91 1 96.81 138 LYS B N 1
ATOM 2378 C CA . LYS B 1 138 ? 1.611 28.109 -0.541 1 96.81 138 LYS B CA 1
ATOM 2379 C C . LYS B 1 138 ? 2.416 27.016 -1.245 1 96.81 138 LYS B C 1
ATOM 2381 O O . LYS B 1 138 ? 1.952 26.438 -2.223 1 96.81 138 LYS B O 1
ATOM 2386 N N . ARG B 1 139 ? 3.553 26.781 -0.746 1 95.88 139 ARG B N 1
ATOM 2387 C CA . ARG B 1 139 ? 4.398 25.734 -1.312 1 95.88 139 ARG B CA 1
ATOM 2388 C C . ARG B 1 139 ? 3.744 24.359 -1.161 1 95.88 139 ARG B C 1
ATOM 2390 O O . ARG B 1 139 ? 3.74 23.562 -2.102 1 95.88 139 ARG B O 1
ATOM 2397 N N . ALA B 1 140 ? 3.223 24.094 -0.011 1 97.06 140 ALA B N 1
ATOM 2398 C CA . ALA B 1 140 ? 2.549 22.828 0.239 1 97.06 140 ALA B CA 1
ATOM 2399 C C . ALA B 1 140 ? 1.338 22.656 -0.674 1 97.06 140 ALA B C 1
ATOM 2401 O O . ALA B 1 140 ? 1.073 21.562 -1.171 1 97.06 140 ALA B O 1
ATOM 2402 N N . SER B 1 141 ? 0.67 23.734 -0.881 1 96.88 141 SER B N 1
ATOM 2403 C CA . SER B 1 141 ? -0.501 23.703 -1.751 1 96.88 141 SER B CA 1
ATOM 2404 C C . SER B 1 141 ? -0.119 23.344 -3.182 1 96.88 141 SER B C 1
ATOM 2406 O O . SER B 1 141 ? -0.826 22.578 -3.844 1 96.88 141 SER B O 1
ATOM 2408 N N . CYS B 1 142 ? 0.95 23.906 -3.633 1 96.38 142 CYS B N 1
ATOM 2409 C CA . CYS B 1 142 ? 1.435 23.578 -4.969 1 96.38 142 CYS B CA 1
ATOM 2410 C C . CYS B 1 142 ? 1.778 22.094 -5.082 1 96.38 142 CYS B C 1
ATOM 2412 O O . CYS B 1 142 ? 1.392 21.438 -6.047 1 96.38 142 CYS B O 1
ATOM 2414 N N . ARG B 1 143 ? 2.436 21.578 -4.07 1 96.62 143 ARG B N 1
ATOM 2415 C CA . ARG B 1 143 ? 2.811 20.172 -4.062 1 96.62 143 ARG B CA 1
ATOM 2416 C C . ARG B 1 143 ? 1.58 19.281 -3.949 1 96.62 143 ARG B C 1
ATOM 2418 O O . ARG B 1 143 ? 1.524 18.203 -4.562 1 96.62 143 ARG B O 1
ATOM 2425 N N . ARG B 1 144 ? 0.66 19.688 -3.139 1 97.31 144 ARG B N 1
ATOM 2426 C CA . ARG B 1 144 ? -0.605 18.969 -3.055 1 97.31 144 ARG B CA 1
ATOM 2427 C C . ARG B 1 144 ? -1.275 18.875 -4.422 1 97.31 144 ARG B C 1
ATOM 2429 O O . ARG B 1 144 ? -1.735 17.812 -4.824 1 97.31 144 ARG B O 1
ATOM 2436 N N . ASP B 1 145 ? -1.312 19.984 -5.105 1 96.81 145 ASP B N 1
ATOM 2437 C CA . ASP B 1 145 ? -1.959 20.016 -6.41 1 96.81 145 ASP B CA 1
ATOM 2438 C C . ASP B 1 145 ? -1.244 19.094 -7.398 1 96.81 145 ASP B C 1
ATOM 2440 O O . ASP B 1 145 ? -1.89 18.422 -8.195 1 96.81 145 ASP B O 1
ATOM 2444 N N . LEU B 1 146 ? 0.055 19.094 -7.383 1 96.75 146 LEU B N 1
ATOM 2445 C CA . LEU B 1 146 ? 0.832 18.188 -8.219 1 96.75 146 LEU B CA 1
ATOM 2446 C C . LEU B 1 146 ? 0.489 16.734 -7.906 1 96.75 146 LEU B C 1
ATOM 2448 O O . LEU B 1 146 ? 0.288 15.93 -8.82 1 96.75 146 LEU B O 1
ATOM 2452 N N . PHE B 1 147 ? 0.403 16.469 -6.695 1 97.12 147 PHE B N 1
ATOM 2453 C CA . PHE B 1 147 ? 0.063 15.109 -6.277 1 97.12 147 PHE B CA 1
ATOM 2454 C C . PHE B 1 147 ? -1.338 14.734 -6.746 1 97.12 147 PHE B C 1
ATOM 2456 O O . PHE B 1 147 ? -1.564 13.617 -7.203 1 97.12 147 PHE B O 1
ATOM 2463 N N . LEU B 1 148 ? -2.203 15.625 -6.543 1 96.88 148 LEU B N 1
ATOM 2464 C CA . LEU B 1 148 ? -3.582 15.336 -6.926 1 96.88 148 LEU B CA 1
ATOM 2465 C C . LEU B 1 148 ? -3.686 15.078 -8.422 1 96.88 148 LEU B C 1
ATOM 2467 O O . LEU B 1 148 ? -4.445 14.211 -8.859 1 96.88 148 LEU B O 1
ATOM 2471 N N . GLU B 1 149 ? -2.965 15.781 -9.219 1 96.12 149 GLU B N 1
ATOM 2472 C CA . GLU B 1 149 ? -2.912 15.516 -10.656 1 96.12 149 GLU B CA 1
ATOM 2473 C C . GLU B 1 149 ? -2.334 14.133 -10.945 1 96.12 149 GLU B C 1
ATOM 2475 O O . GLU B 1 149 ? -2.844 13.406 -11.797 1 96.12 149 GLU B O 1
ATOM 2480 N N . PHE B 1 150 ? -1.323 13.875 -10.281 1 96 150 PHE B N 1
ATOM 2481 C CA . PHE B 1 150 ? -0.714 12.555 -10.383 1 96 150 PHE B CA 1
ATOM 2482 C C . PHE B 1 150 ? -1.723 11.469 -10.039 1 96 150 PHE B C 1
ATOM 2484 O O . PHE B 1 150 ? -1.856 10.484 -10.766 1 96 150 PHE B O 1
ATOM 2491 N N . ALA B 1 151 ? -2.357 11.602 -8.898 1 94.88 151 ALA B N 1
ATOM 2492 C CA . ALA B 1 151 ? -3.328 10.617 -8.422 1 94.88 151 ALA B CA 1
ATOM 2493 C C . ALA B 1 151 ? -4.461 10.438 -9.43 1 94.88 151 ALA B C 1
ATOM 2495 O O . ALA B 1 151 ? -4.934 9.32 -9.641 1 94.88 151 ALA B O 1
ATOM 2496 N N . GLU B 1 152 ? -4.914 11.5 -9.977 1 94.75 152 GLU B N 1
ATOM 2497 C CA . GLU B 1 152 ? -5.953 11.422 -11 1 94.75 152 GLU B CA 1
ATOM 2498 C C . GLU B 1 152 ? -5.477 10.625 -12.211 1 94.75 152 GLU B C 1
ATOM 2500 O O . GLU B 1 152 ? -6.23 9.82 -12.766 1 94.75 152 GLU B O 1
ATOM 2505 N N . HIS B 1 153 ? -4.297 10.953 -12.617 1 94.69 153 HIS B N 1
ATOM 2506 C CA . HIS B 1 153 ? -3.719 10.195 -13.719 1 94.69 153 HIS B CA 1
ATOM 2507 C C . HIS B 1 153 ? -3.65 8.703 -13.383 1 94.69 153 HIS B C 1
ATOM 2509 O O . HIS B 1 153 ? -3.965 7.859 -14.227 1 94.69 153 HIS B O 1
ATOM 2515 N N . GLN B 1 154 ? -3.232 8.414 -12.156 1 92.75 154 GLN B N 1
ATOM 2516 C CA . GLN B 1 154 ? -3.186 7.035 -11.695 1 92.75 154 GLN B CA 1
ATOM 2517 C C . GLN B 1 154 ? -4.555 6.371 -11.805 1 92.75 154 GLN B C 1
ATOM 2519 O O . GLN B 1 154 ? -4.664 5.223 -12.234 1 92.75 154 GLN B O 1
ATOM 2524 N N . GLU B 1 155 ? -5.539 7.016 -11.414 1 93.56 155 GLU B N 1
ATOM 2525 C CA . GLU B 1 155 ? -6.895 6.484 -11.477 1 93.56 155 GLU B CA 1
ATOM 2526 C C . GLU B 1 155 ? -7.285 6.145 -12.914 1 93.56 155 GLU B C 1
ATOM 2528 O O . GLU B 1 155 ? -7.883 5.098 -13.164 1 93.56 155 GLU B O 1
ATOM 2533 N N . ARG B 1 156 ? -6.934 7 -13.859 1 93.75 156 ARG B N 1
ATOM 2534 C CA . ARG B 1 156 ? -7.23 6.754 -15.266 1 93.75 156 ARG B CA 1
ATOM 2535 C C . ARG B 1 156 ? -6.492 5.52 -15.773 1 93.75 156 ARG B C 1
ATOM 2537 O O . ARG B 1 156 ? -7.035 4.742 -16.562 1 93.75 156 ARG B O 1
ATOM 2544 N N . MET B 1 157 ? -5.273 5.41 -15.312 1 93.5 157 MET B N 1
ATOM 2545 C CA . MET B 1 157 ? -4.488 4.25 -15.727 1 93.5 157 MET B CA 1
ATOM 2546 C C . MET B 1 157 ? -5.117 2.957 -15.211 1 93.5 157 MET B C 1
ATOM 2548 O O . MET B 1 157 ? -5.148 1.953 -15.93 1 93.5 157 MET B O 1
ATOM 2552 N N . HIS B 1 158 ? -5.594 2.93 -13.969 1 94.81 158 HIS B N 1
ATOM 2553 C CA . HIS B 1 158 ? -6.254 1.752 -13.422 1 94.81 158 HIS B CA 1
ATOM 2554 C C . HIS B 1 158 ? -7.512 1.407 -14.211 1 94.81 158 HIS B C 1
ATOM 2556 O O . HIS B 1 158 ? -7.793 0.233 -14.461 1 94.81 158 HIS B O 1
ATOM 2562 N N . LYS B 1 159 ? -8.266 2.398 -14.586 1 93.38 159 LYS B N 1
ATOM 2563 C CA . LYS B 1 159 ? -9.461 2.178 -15.398 1 93.38 159 LYS B CA 1
ATOM 2564 C C . LYS B 1 159 ? -9.102 1.564 -16.75 1 93.38 159 LYS B C 1
ATOM 2566 O O . LYS B 1 159 ? -9.781 0.65 -17.219 1 93.38 159 LYS B O 1
ATOM 2571 N N . SER B 1 160 ? -8.039 2.086 -17.344 1 94.06 160 SER B N 1
ATOM 2572 C CA . SER B 1 160 ? -7.566 1.544 -18.625 1 94.06 160 SER B CA 1
ATOM 2573 C C . SER B 1 160 ? -7.148 0.084 -18.469 1 94.06 160 SER B C 1
ATOM 2575 O O . SER B 1 160 ? -7.488 -0.75 -19.312 1 94.06 160 SER B O 1
ATOM 2577 N N . LEU B 1 161 ? -6.414 -0.208 -17.438 1 93.94 161 LEU B N 1
ATOM 2578 C CA . LEU B 1 161 ? -5.984 -1.58 -17.188 1 93.94 161 LEU B CA 1
ATOM 2579 C C . LEU B 1 161 ? -7.184 -2.504 -17.016 1 93.94 161 LEU B C 1
ATOM 2581 O O . LEU B 1 161 ? -7.215 -3.602 -17.578 1 93.94 161 LEU B O 1
ATOM 2585 N N . ALA B 1 162 ? -8.18 -2.08 -16.25 1 92.56 162 ALA B N 1
ATOM 2586 C CA . ALA B 1 162 ? -9.391 -2.869 -16.031 1 92.56 162 ALA B CA 1
ATOM 2587 C C . ALA B 1 162 ? -10.078 -3.188 -17.344 1 92.56 162 ALA B C 1
ATOM 2589 O O . ALA B 1 162 ? -10.562 -4.305 -17.547 1 92.56 162 ALA B O 1
ATOM 2590 N N . SER B 1 163 ? -10.086 -2.209 -18.25 1 92.81 163 SER B N 1
ATOM 2591 C CA . SER B 1 163 ? -10.719 -2.387 -19.547 1 92.81 163 SER B CA 1
ATOM 2592 C C . SER B 1 163 ? -9.953 -3.395 -20.406 1 92.81 163 SER B C 1
ATOM 2594 O O . SER B 1 163 ? -10.555 -4.168 -21.156 1 92.81 163 SER B O 1
ATOM 2596 N N . MET B 1 164 ? -8.633 -3.402 -20.297 1 91 164 MET B N 1
ATOM 2597 C CA . MET B 1 164 ? -7.793 -4.301 -21.094 1 91 164 MET B CA 1
ATOM 2598 C C . MET B 1 164 ? -7.898 -5.734 -20.578 1 91 164 MET B C 1
ATOM 2600 O O . MET B 1 164 ? -7.754 -6.684 -21.359 1 91 164 MET B O 1
ATOM 2604 N N . GLU B 1 165 ? -8.086 -5.91 -19.297 1 88.94 165 GLU B N 1
ATOM 2605 C CA . GLU B 1 165 ? -8.18 -7.234 -18.688 1 88.94 165 GLU B CA 1
ATOM 2606 C C . GLU B 1 165 ? -9.523 -7.883 -18.969 1 88.94 165 GLU B C 1
ATOM 2608 O O . GLU B 1 165 ? -9.672 -9.102 -18.844 1 88.94 165 GLU B O 1
ATOM 2613 N N . GLY B 1 166 ? -10.633 -7.168 -19.094 1 76.56 166 GLY B N 1
ATOM 2614 C CA . GLY B 1 166 ? -11.969 -7.672 -19.344 1 76.56 166 GLY B CA 1
ATOM 2615 C C . GLY B 1 166 ? -12.188 -8.055 -20.797 1 76.56 166 GLY B C 1
ATOM 2616 O O . GLY B 1 166 ? -12.625 -9.164 -21.094 1 76.56 166 GLY B O 1
#

Sequence (332 aa):
MEDMELEGKRNVCMILIGNLDKELCSSTAVEFLCQHTLVKASVFIFPSLSSETFTRGAIMLHTEKDLEKLGDFLENPNHMITSSTGRPWVVIEKQVGLENIKASIGTLLPESEDALQDGKNRKSNNLEIVYSGTQEFKRASCRRDLFLEFAEHQERMHKSLASMEGMEDMELEGKRNVCMILIGNLDKELCSSTAVEFLCQHTLVKASVFIFPSLSSETFTRGAIMLHTEKDLEKLGDFLENPNHMITSSTGRPWVVIEKQVGLENIKASIGTLLPESEDALQDGKNRKSNNLEIVYSGTQEFKRASCRRDLFLEFAEHQERMHKSLASMEG

Secondary structure (DSSP, 8-state):
-HHHHHHSSTT-EEEEEEEE-TT--HHHHHHHHHHHH----EEEEPP--TT-SSEEEEEEES-HHHHHHHHHHHT-TTEEEEETT-PBPEEEEEEE--SSHHHHS-S-----SGGG----------EEEEETTSHHHHHHHHHHHHHHHHHHHHHHHHHHHHHHH-/-HHHHHHSSTT-EEEEEEEE-TT--HHHHHHHHHHHH----EEEEPP--TT-SSEEEEEEESSHHHHHHHHHHHT-TTEEEEETT-PBPEEEEEEE--SSHHHHS-S-----SGGG----------EEEEETTSHHHHHHHHHHHHHHHHHHHHHHHHHHHHHHH-

Radius of gyration: 20.12 Å; Cα contacts (8 Å, |Δi|>4): 584; chains: 2; bounding box: 45×58×46 Å